Protein AF-A0A7S2XQQ9-F1 (afdb_monomer)

pLDDT: mean 75.71, std 20.49, range [32.59, 98.38]

Nearest PDB structures (foldseek):
  3pov-assembly1_A  TM=4.648E-01  e=3.417E-01  Human herpesvirus 8 type M
  4jj9-assembly1_B  TM=3.397E-01  e=2.825E-01  Bordetella bronchiseptica RB50
  1eon-assembly1_A  TM=4.240E-01  e=3.148E+00  Escherichia coli
  2dr3-assembly1_B  TM=3.042E-01  e=8.687E+00  Pyrococcus horikoshii OT3

Structure (mmCIF, N/CA/C/O backbone):
data_AF-A0A7S2XQQ9-F1
#
_entry.id   AF-A0A7S2XQQ9-F1
#
loop_
_atom_site.group_PDB
_atom_site.id
_atom_site.type_symbol
_atom_site.label_atom_id
_atom_site.label_alt_id
_atom_site.label_comp_id
_atom_site.label_asym_id
_atom_site.label_entity_id
_atom_site.label_seq_id
_atom_site.pdbx_PDB_ins_code
_atom_site.Cartn_x
_atom_site.Cartn_y
_atom_site.Cartn_z
_atom_site.occupancy
_atom_site.B_iso_or_equiv
_atom_site.auth_seq_id
_atom_site.auth_comp_id
_atom_site.auth_asym_id
_atom_site.auth_atom_id
_atom_site.pdbx_PDB_model_num
ATOM 1 N N . VAL A 1 1 ? -18.347 36.518 -36.505 1.00 38.25 1 VAL A N 1
ATOM 2 C CA . VAL A 1 1 ? -18.751 35.093 -36.430 1.00 38.25 1 VAL A CA 1
ATOM 3 C C . VAL A 1 1 ? -18.552 34.618 -34.999 1.00 38.25 1 VAL A C 1
ATOM 5 O O . VAL A 1 1 ? -17.420 34.571 -34.538 1.00 38.25 1 VAL A O 1
ATOM 8 N N . ARG A 1 2 ? -19.644 34.379 -34.258 1.00 35.53 2 ARG A N 1
ATOM 9 C CA . ARG A 1 2 ? -19.600 33.766 -32.922 1.00 35.53 2 ARG A CA 1
ATOM 10 C C . ARG A 1 2 ? -19.141 32.318 -33.088 1.00 35.53 2 ARG A C 1
ATOM 12 O O . ARG A 1 2 ? -19.851 31.545 -33.719 1.00 35.53 2 ARG A O 1
ATOM 19 N N . MET A 1 3 ? -18.001 31.951 -32.514 1.00 34.12 3 MET A N 1
ATOM 20 C CA . MET A 1 3 ? -17.687 30.548 -32.257 1.00 34.12 3 MET A CA 1
ATOM 21 C C . MET A 1 3 ? -17.974 30.255 -30.791 1.00 34.12 3 MET A C 1
ATOM 23 O O . MET A 1 3 ? -17.151 30.460 -29.905 1.00 34.12 3 MET A O 1
ATOM 27 N N . THR A 1 4 ? -19.202 29.808 -30.547 1.00 47.88 4 THR A N 1
ATOM 28 C CA . THR A 1 4 ? -19.589 29.103 -29.330 1.00 47.88 4 THR A CA 1
ATOM 29 C C . THR A 1 4 ? -18.905 27.736 -29.343 1.00 47.88 4 THR A C 1
ATOM 31 O O . THR A 1 4 ? -19.425 26.774 -29.904 1.00 47.88 4 THR A O 1
ATOM 34 N N . GLY A 1 5 ? -17.709 27.661 -28.760 1.00 38.66 5 GLY A N 1
ATOM 35 C CA . GLY A 1 5 ? -17.055 26.396 -28.441 1.00 38.66 5 GLY A CA 1
ATOM 36 C C . GLY A 1 5 ? -17.780 25.732 -27.279 1.00 38.66 5 GLY A C 1
ATOM 37 O O . GLY A 1 5 ? -17.597 26.111 -26.125 1.00 38.66 5 GLY A O 1
ATOM 38 N N . SER A 1 6 ? -18.653 24.789 -27.620 1.00 37.41 6 SER A N 1
ATOM 39 C CA . SER A 1 6 ? -19.427 23.971 -26.694 1.00 37.41 6 SER A CA 1
ATOM 40 C C . SER A 1 6 ? -18.539 23.253 -25.673 1.00 37.41 6 SER A C 1
ATOM 42 O O . SER A 1 6 ? -17.476 22.715 -25.979 1.00 37.41 6 SER A O 1
ATOM 44 N N . CYS A 1 7 ? -19.024 23.261 -24.440 1.00 44.09 7 CYS A N 1
ATOM 45 C CA . CYS A 1 7 ? -18.451 22.670 -23.249 1.00 44.09 7 CYS A CA 1
ATOM 46 C C . CYS A 1 7 ? -18.464 21.134 -23.327 1.00 44.09 7 CYS A C 1
ATOM 48 O O . CYS A 1 7 ? -19.534 20.533 -23.293 1.00 44.09 7 CYS A O 1
ATOM 50 N N . VAL A 1 8 ? -17.297 20.479 -23.324 1.00 41.19 8 VAL A N 1
ATOM 51 C CA . VAL A 1 8 ? -17.214 19.048 -22.982 1.00 41.19 8 VAL A CA 1
ATOM 52 C C . VAL A 1 8 ? -16.893 18.936 -21.492 1.00 41.19 8 VAL A C 1
ATOM 54 O O . VAL A 1 8 ? -15.753 18.731 -21.078 1.00 41.19 8 VAL A O 1
ATOM 57 N N . LYS A 1 9 ? -17.916 19.117 -20.651 1.00 39.59 9 LYS A N 1
ATOM 58 C CA . LYS A 1 9 ? -17.864 18.702 -19.243 1.00 39.59 9 LYS A CA 1
ATOM 59 C C . LYS A 1 9 ? -17.798 17.176 -19.223 1.00 39.59 9 LYS A C 1
ATOM 61 O O . LYS A 1 9 ? -18.827 16.520 -19.343 1.00 39.59 9 LYS A O 1
ATOM 66 N N . SER A 1 10 ? -16.610 16.593 -19.049 1.00 42.59 10 SER A N 1
ATOM 67 C CA . SER A 1 10 ? -16.554 15.194 -18.617 1.00 42.59 10 SER A CA 1
ATOM 68 C C . SER A 1 10 ? -16.996 15.158 -17.153 1.00 42.59 10 SER A C 1
ATOM 70 O O . SER A 1 10 ? -16.252 15.572 -16.266 1.00 42.59 10 SER A O 1
ATOM 72 N N . THR A 1 11 ? -18.217 14.706 -16.909 1.00 46.69 11 THR A N 1
ATOM 73 C CA . THR A 1 11 ? -18.846 14.586 -15.585 1.00 46.69 11 THR A CA 1
ATOM 74 C C . THR A 1 11 ? -18.394 13.347 -14.805 1.00 46.69 11 THR A C 1
ATOM 76 O O . THR A 1 11 ? -18.799 13.164 -13.660 1.00 46.69 11 THR A O 1
ATOM 79 N N . ALA A 1 12 ? -17.527 12.503 -15.374 1.00 57.38 12 ALA A N 1
ATOM 80 C CA . ALA A 1 12 ? -16.922 11.393 -14.649 1.00 57.38 12 ALA A CA 1
ATOM 81 C C . ALA A 1 12 ? -15.893 11.931 -13.642 1.00 57.38 12 ALA A C 1
ATOM 83 O O . ALA A 1 12 ? -14.921 12.581 -14.039 1.00 57.38 12 ALA A O 1
ATOM 84 N N . ARG A 1 13 ? -16.090 11.657 -12.343 1.00 62.50 13 ARG A N 1
ATOM 85 C CA . ARG A 1 13 ? -15.078 11.933 -11.311 1.00 62.50 13 ARG A CA 1
ATOM 86 C C . ARG A 1 13 ? -13.772 11.255 -11.721 1.00 62.50 13 ARG A C 1
ATOM 88 O O . ARG A 1 13 ? -13.700 10.030 -11.798 1.00 62.50 13 ARG A O 1
ATOM 95 N N . ARG A 1 14 ? -12.745 12.054 -12.009 1.00 81.38 14 ARG A N 1
ATOM 96 C CA . ARG A 1 14 ? -11.411 11.547 -12.337 1.00 81.38 14 ARG A CA 1
ATOM 97 C C . ARG A 1 14 ? -10.561 11.550 -11.083 1.00 81.38 14 ARG A C 1
ATOM 99 O O . ARG A 1 14 ? -10.425 12.582 -10.433 1.00 81.38 14 ARG A O 1
ATOM 106 N N . TYR A 1 15 ? -9.973 10.402 -10.793 1.00 89.75 15 TYR A N 1
ATOM 107 C CA . TYR A 1 15 ? -9.051 10.237 -9.683 1.00 89.75 15 TYR A CA 1
ATOM 108 C C . TYR A 1 15 ? -7.615 10.190 -10.185 1.00 89.75 15 TYR A C 1
ATOM 110 O O . TYR A 1 15 ? -7.338 9.591 -11.227 1.00 89.75 15 TYR A O 1
ATOM 118 N N . LEU A 1 16 ? -6.688 10.758 -9.419 1.00 92.19 16 LEU A N 1
ATOM 119 C CA . LEU A 1 16 ? -5.276 10.444 -9.551 1.00 92.19 16 LEU A CA 1
ATOM 120 C C . LEU A 1 16 ? -5.055 9.040 -8.980 1.00 92.19 16 LEU A C 1
ATOM 122 O O . LEU A 1 16 ? -4.965 8.850 -7.769 1.00 92.19 16 LEU A O 1
ATOM 126 N N . THR A 1 17 ? -5.020 8.051 -9.872 1.00 92.19 17 THR A N 1
ATOM 127 C CA . THR A 1 17 ? -4.765 6.653 -9.509 1.00 92.19 17 THR A CA 1
ATOM 128 C C . THR A 1 17 ? -3.275 6.348 -9.441 1.00 92.19 17 THR A C 1
ATOM 130 O O . THR A 1 17 ? -2.461 7.059 -10.031 1.00 92.19 17 THR A O 1
ATOM 133 N N . LYS A 1 18 ? -2.915 5.226 -8.808 1.00 89.75 18 LYS A N 1
ATOM 134 C CA . LYS A 1 18 ? -1.552 4.658 -8.801 1.00 89.75 18 LYS A CA 1
ATOM 135 C C . LYS A 1 18 ? -0.889 4.685 -10.187 1.00 89.75 18 LYS A C 1
ATOM 137 O O . LYS A 1 18 ? 0.237 5.151 -10.344 1.00 89.75 18 LYS A O 1
ATOM 142 N N . SER A 1 19 ? -1.610 4.250 -11.224 1.00 87.94 19 SER A N 1
ATOM 143 C CA . SER A 1 19 ? -1.100 4.240 -12.603 1.00 87.94 19 SER A CA 1
ATOM 144 C C . SER A 1 19 ? -0.807 5.646 -13.153 1.00 87.94 19 SER A C 1
ATOM 146 O O . SER A 1 19 ? 0.212 5.855 -13.813 1.00 87.94 19 SER A O 1
ATOM 148 N N . LEU A 1 20 ? -1.668 6.623 -12.853 1.00 90.62 20 LEU A N 1
ATOM 149 C CA . LEU A 1 20 ? -1.527 8.013 -13.288 1.00 90.62 20 LEU A CA 1
ATOM 150 C C . LEU A 1 20 ? -0.416 8.736 -12.523 1.00 90.62 20 LEU A C 1
ATOM 152 O O . LEU A 1 20 ? 0.377 9.449 -13.138 1.00 90.62 20 LEU A O 1
ATOM 156 N N . PHE A 1 21 ? -0.301 8.490 -11.217 1.00 93.19 21 PHE A N 1
ATOM 157 C CA . PHE A 1 21 ? 0.786 9.001 -10.388 1.00 93.19 21 PHE A CA 1
ATOM 158 C C . PHE A 1 21 ? 2.150 8.543 -10.919 1.00 93.19 21 PHE A C 1
ATOM 160 O O . PHE A 1 21 ? 3.025 9.366 -11.178 1.00 93.19 21 PHE A O 1
ATOM 167 N N . LYS A 1 22 ? 2.311 7.246 -11.215 1.00 91.00 22 LYS A N 1
ATOM 168 C CA . LYS A 1 22 ? 3.562 6.709 -11.782 1.00 91.00 22 LYS A CA 1
ATOM 169 C C . LYS A 1 22 ? 3.923 7.344 -13.126 1.00 91.00 22 LYS A C 1
ATOM 171 O O . LYS A 1 22 ? 5.092 7.645 -13.370 1.00 91.00 22 LYS A O 1
ATOM 176 N N . LYS A 1 23 ? 2.933 7.592 -13.992 1.00 89.62 23 LYS A N 1
ATOM 177 C CA . LYS A 1 23 ? 3.152 8.332 -15.246 1.00 89.62 23 LYS A CA 1
ATOM 178 C C . LYS A 1 23 ? 3.643 9.753 -14.968 1.00 89.62 23 LYS A C 1
ATOM 180 O O . LYS A 1 23 ? 4.641 10.153 -15.567 1.00 89.62 23 LYS A O 1
ATOM 185 N N . ALA A 1 24 ? 3.002 10.467 -14.041 1.00 91.19 24 ALA A N 1
ATOM 186 C CA . ALA A 1 24 ? 3.378 11.826 -13.657 1.00 91.19 24 ALA A CA 1
ATOM 187 C C . ALA A 1 24 ? 4.799 11.898 -13.070 1.00 91.19 24 ALA A C 1
ATOM 189 O O . ALA A 1 24 ? 5.565 12.776 -13.458 1.00 91.19 24 ALA A O 1
ATOM 190 N N . CYS A 1 25 ? 5.197 10.937 -12.227 1.00 90.56 25 CYS A N 1
ATOM 191 C CA . CYS A 1 25 ? 6.564 10.853 -11.700 1.00 90.56 25 CYS A CA 1
ATOM 192 C C . CYS A 1 25 ? 7.618 10.629 -12.791 1.00 90.56 25 CYS A C 1
ATOM 194 O O . CYS A 1 25 ? 8.754 11.066 -12.630 1.00 90.56 25 CYS A O 1
ATOM 196 N N . SER A 1 26 ? 7.263 9.957 -13.894 1.00 89.12 26 SER A N 1
ATOM 197 C CA . SER A 1 26 ? 8.174 9.793 -15.035 1.00 89.12 26 SER A CA 1
ATOM 198 C C . SER A 1 26 ? 8.292 11.066 -15.881 1.00 89.12 26 SER A C 1
ATOM 200 O O . SER A 1 26 ? 9.364 11.377 -16.386 1.00 89.12 26 SER A O 1
ATOM 202 N N . CYS A 1 27 ? 7.182 11.781 -16.068 1.00 90.75 27 CYS A N 1
ATOM 203 C CA . CYS A 1 27 ? 7.101 13.061 -16.761 1.00 90.75 27 CYS A CA 1
ATOM 204 C C . CYS A 1 27 ? 5.726 13.679 -16.455 1.00 90.75 27 CYS A C 1
ATOM 206 O O . CYS A 1 27 ? 4.713 13.107 -16.877 1.00 90.75 27 CYS A O 1
ATOM 208 N N . PRO A 1 28 ? 5.652 14.845 -15.787 1.00 89.88 28 PRO A N 1
ATOM 209 C CA . PRO A 1 28 ? 4.376 15.456 -15.412 1.00 89.88 28 PRO A CA 1
ATOM 210 C C . PRO A 1 28 ? 3.440 15.688 -16.603 1.00 89.88 28 PRO A C 1
ATOM 212 O O . PRO A 1 28 ? 2.231 15.505 -16.499 1.00 89.88 28 PRO A O 1
ATOM 215 N N . HIS A 1 29 ? 3.994 15.998 -17.776 1.00 88.81 29 HIS A N 1
ATOM 216 C CA . HIS A 1 29 ? 3.209 16.259 -18.979 1.00 88.81 29 HIS A CA 1
ATOM 217 C C . HIS A 1 29 ? 2.500 15.004 -19.534 1.00 88.81 29 HIS A C 1
ATOM 219 O O . HIS A 1 29 ? 1.429 15.112 -20.128 1.00 88.81 29 HIS A O 1
ATOM 225 N N . LYS A 1 30 ? 3.000 13.788 -19.247 1.00 87.81 30 LYS A N 1
ATOM 226 C CA . LYS A 1 30 ? 2.299 12.531 -19.593 1.00 87.81 30 LYS A CA 1
ATOM 227 C C . LYS A 1 30 ? 0.966 12.370 -18.860 1.00 87.81 30 LYS A C 1
ATOM 229 O O . LYS A 1 30 ? 0.110 11.605 -19.317 1.00 87.81 30 LYS A O 1
ATOM 234 N N . LEU A 1 31 ? 0.781 13.069 -17.737 1.00 87.06 31 LEU A N 1
ATOM 235 C CA . LEU A 1 31 ? -0.503 13.120 -17.050 1.00 87.06 31 LEU A CA 1
ATOM 236 C C . LEU A 1 31 ? -1.544 13.834 -17.920 1.00 87.06 31 LEU A C 1
ATOM 238 O O . LEU A 1 31 ? -2.632 13.301 -18.094 1.00 87.06 31 LEU A O 1
ATOM 242 N N . VAL A 1 32 ? -1.183 14.960 -18.548 1.00 85.50 32 VAL A N 1
ATOM 243 C CA . VAL A 1 32 ? -2.067 15.719 -19.454 1.00 85.50 32 VAL A CA 1
ATOM 244 C C . VAL A 1 32 ? -2.542 14.840 -20.608 1.00 85.50 32 VAL A C 1
ATOM 246 O O . VAL A 1 32 ? -3.739 14.762 -20.865 1.00 85.50 32 VAL A O 1
ATOM 249 N N . TYR A 1 33 ? -1.627 14.103 -21.243 1.00 85.88 33 TYR A N 1
ATOM 250 C CA . TYR A 1 33 ? -1.979 13.182 -22.328 1.00 85.88 33 TYR A CA 1
ATOM 251 C C . TYR A 1 33 ? -2.893 12.047 -21.862 1.00 85.88 33 TYR A C 1
ATOM 253 O O . TYR A 1 33 ? -3.840 11.685 -22.548 1.00 85.88 33 TYR A O 1
ATOM 261 N N . SER A 1 34 ? -2.653 11.515 -20.661 1.00 83.62 34 SER A N 1
ATOM 262 C CA . SER A 1 34 ? -3.483 10.440 -20.102 1.00 83.62 34 SER A CA 1
ATOM 263 C C . SER A 1 34 ? -4.885 10.907 -19.691 1.00 83.62 34 SER A C 1
ATOM 265 O O . SER A 1 34 ? -5.772 10.073 -19.529 1.00 83.62 34 SER A O 1
ATOM 267 N N . LEU A 1 35 ? -5.083 12.214 -19.497 1.00 82.88 35 LEU A N 1
ATOM 268 C CA . LEU A 1 35 ? -6.356 12.812 -19.097 1.00 82.88 35 LEU A CA 1
ATOM 269 C C . LEU A 1 35 ? -7.249 13.193 -20.286 1.00 82.88 35 LEU A C 1
ATOM 271 O O . LEU A 1 35 ? -8.424 13.489 -20.071 1.00 82.88 35 LEU A O 1
ATOM 275 N N . ASP A 1 36 ? -6.733 13.175 -21.514 1.00 83.25 36 ASP A N 1
ATOM 276 C CA . ASP A 1 36 ? -7.515 13.432 -22.725 1.00 83.25 36 ASP A CA 1
ATOM 277 C C . ASP A 1 36 ? -7.205 12.383 -23.809 1.00 83.25 36 ASP A C 1
ATOM 279 O O . ASP A 1 36 ? -6.509 12.673 -24.785 1.00 83.25 36 ASP A O 1
ATOM 283 N N . PRO A 1 37 ? -7.697 11.136 -23.646 1.00 79.69 37 PRO A N 1
ATOM 284 C CA . PRO A 1 37 ? -7.424 10.054 -24.592 1.00 79.69 37 PRO A CA 1
ATOM 285 C C . PRO A 1 37 ? -8.045 10.281 -25.974 1.00 79.69 37 PRO A C 1
ATOM 287 O O . PRO A 1 37 ? -7.592 9.682 -26.944 1.00 79.69 37 PRO A O 1
ATOM 290 N N . GLN A 1 38 ? -9.083 11.125 -26.071 1.00 83.00 38 GLN A N 1
ATOM 291 C CA . GLN A 1 38 ? -9.699 11.489 -27.349 1.00 83.00 38 GLN A CA 1
ATOM 292 C C . GLN A 1 38 ? -8.748 12.353 -28.180 1.00 83.00 38 GLN A C 1
ATOM 294 O O . GLN A 1 38 ? -8.608 12.134 -29.381 1.00 83.00 38 GLN A O 1
ATOM 299 N N . LYS A 1 39 ? -8.065 13.308 -27.538 1.00 84.94 39 LYS A N 1
ATOM 300 C CA . LYS A 1 39 ? -7.074 14.172 -28.187 1.00 84.94 39 LYS A CA 1
ATOM 301 C C . LYS A 1 39 ? -5.702 13.516 -28.333 1.00 84.94 39 LYS A C 1
ATOM 303 O O . LYS A 1 39 ? -5.001 13.779 -29.307 1.00 84.94 39 LYS A O 1
ATOM 308 N N . TYR A 1 40 ? -5.316 12.674 -27.377 1.00 82.44 40 TYR A N 1
ATOM 309 C CA . TYR A 1 40 ? -4.018 12.000 -27.336 1.00 82.44 40 TYR A CA 1
ATOM 310 C C . TYR A 1 40 ? -4.200 10.478 -27.240 1.00 82.44 40 TYR A C 1
ATOM 312 O O . TYR A 1 40 ? -3.960 9.888 -26.181 1.00 82.44 40 TYR A O 1
ATOM 320 N N . PRO A 1 41 ? -4.628 9.815 -28.330 1.00 77.12 41 PRO A N 1
ATOM 321 C CA . PRO A 1 41 ? -4.780 8.370 -28.339 1.00 77.12 41 PRO A CA 1
ATOM 322 C C . PRO A 1 41 ? -3.424 7.704 -28.093 1.00 77.12 41 PRO A C 1
ATOM 324 O O . PRO A 1 41 ? -2.442 7.939 -28.798 1.00 77.12 41 PRO A O 1
ATOM 327 N N . VAL A 1 42 ? -3.367 6.858 -27.069 1.00 68.56 42 VAL A N 1
ATOM 328 C CA . VAL A 1 42 ? -2.169 6.083 -26.746 1.00 68.56 42 VAL A CA 1
ATOM 329 C C . VAL A 1 42 ? -2.186 4.815 -27.595 1.00 68.56 42 VAL A C 1
ATOM 331 O O . VAL A 1 42 ? -3.127 4.029 -27.507 1.00 68.56 42 VAL A O 1
ATOM 334 N N . LYS A 1 43 ? -1.141 4.581 -28.397 1.00 65.50 43 LYS A N 1
ATOM 335 C CA . LYS A 1 43 ? -0.916 3.255 -28.988 1.00 65.50 43 LYS A CA 1
ATOM 336 C C . LYS A 1 43 ? -0.588 2.284 -27.857 1.00 65.50 43 LYS A C 1
ATOM 338 O O . LYS A 1 43 ? 0.451 2.409 -27.214 1.00 65.50 43 LYS A O 1
ATOM 343 N N . GLU A 1 44 ? -1.476 1.331 -27.597 1.00 59.25 44 GLU A N 1
ATOM 344 C CA . GLU A 1 44 ? -1.162 0.224 -26.700 1.00 59.25 44 GLU A CA 1
ATOM 345 C C . GLU A 1 44 ? -0.128 -0.690 -27.369 1.00 59.25 44 GLU A C 1
ATOM 347 O O . GLU A 1 44 ? -0.470 -1.600 -28.124 1.00 59.25 44 GLU A O 1
ATOM 352 N N . GLU A 1 45 ? 1.155 -0.480 -27.084 1.00 55.75 45 GLU A N 1
ATOM 353 C CA . GLU A 1 45 ? 2.184 -1.469 -27.402 1.00 55.75 45 GLU A CA 1
ATOM 354 C C . GLU A 1 45 ? 2.062 -2.656 -26.437 1.00 55.75 45 GLU A C 1
ATOM 356 O O . GLU A 1 45 ? 2.754 -2.762 -25.424 1.00 55.75 45 GLU A O 1
ATOM 361 N N . ARG A 1 46 ? 1.152 -3.586 -26.745 1.00 52.88 46 ARG A N 1
ATOM 362 C CA . ARG A 1 46 ? 1.059 -4.884 -26.060 1.00 52.88 46 ARG A CA 1
ATOM 363 C C . ARG A 1 46 ? 2.127 -5.845 -26.590 1.00 52.88 46 ARG A C 1
ATOM 365 O O . ARG A 1 46 ? 1.808 -6.887 -27.161 1.00 52.88 46 ARG A O 1
ATOM 372 N N . GLY A 1 47 ? 3.396 -5.487 -26.409 1.00 64.44 47 GLY A N 1
ATOM 373 C CA . GLY A 1 47 ? 4.522 -6.375 -26.697 1.00 64.44 47 GLY A CA 1
ATOM 374 C C . GLY A 1 47 ? 4.522 -7.615 -25.794 1.00 64.44 47 GLY A C 1
ATOM 375 O O . GLY A 1 47 ? 3.944 -7.611 -24.703 1.00 64.44 47 GLY A O 1
ATOM 376 N N . THR A 1 48 ? 5.197 -8.680 -26.228 1.00 70.06 48 THR A N 1
ATOM 377 C CA . THR A 1 48 ? 5.364 -9.937 -25.468 1.00 70.06 48 THR A CA 1
ATOM 378 C C . THR A 1 48 ? 5.950 -9.705 -24.072 1.00 70.06 48 THR A C 1
ATOM 380 O O . THR A 1 48 ? 5.470 -10.288 -23.102 1.00 70.06 48 THR A O 1
ATOM 383 N N . LEU A 1 49 ? 6.903 -8.776 -23.944 1.00 68.00 49 LEU A N 1
ATOM 384 C CA . LEU A 1 49 ? 7.494 -8.374 -22.665 1.00 68.00 49 LEU A CA 1
ATOM 385 C C . LEU A 1 49 ? 6.462 -7.771 -21.696 1.00 68.00 49 LEU A C 1
ATOM 387 O O . LEU A 1 49 ? 6.444 -8.126 -20.522 1.00 68.00 49 LEU A O 1
ATOM 391 N N . MET A 1 50 ? 5.573 -6.893 -22.175 1.00 66.81 50 MET A N 1
ATOM 392 C CA . MET A 1 50 ? 4.559 -6.251 -21.326 1.00 66.81 50 MET A CA 1
ATOM 393 C C . MET A 1 50 ? 3.537 -7.269 -20.805 1.00 66.81 50 MET A C 1
ATOM 395 O O . MET A 1 50 ? 3.127 -7.196 -19.649 1.00 66.81 50 MET A O 1
ATOM 399 N N . LYS A 1 51 ? 3.167 -8.252 -21.640 1.00 71.94 51 LYS A N 1
ATOM 400 C CA . LYS A 1 51 ? 2.320 -9.378 -21.219 1.00 71.94 51 LYS A CA 1
ATOM 401 C C . LYS A 1 51 ? 3.010 -10.218 -20.144 1.00 71.94 51 LYS A C 1
ATOM 403 O O . LYS A 1 51 ? 2.411 -10.441 -19.100 1.00 71.94 51 LYS A O 1
ATOM 408 N N . SER A 1 52 ? 4.279 -10.580 -20.353 1.00 71.50 52 SER A N 1
ATOM 409 C CA . SER A 1 52 ? 5.065 -11.332 -19.363 1.00 71.50 52 SER A CA 1
ATOM 410 C C . SER A 1 52 ? 5.145 -10.603 -18.021 1.00 71.50 52 SER A C 1
ATOM 412 O O . SER A 1 52 ? 4.897 -11.204 -16.982 1.00 71.50 52 SER A O 1
ATOM 414 N N . LEU A 1 53 ? 5.420 -9.294 -18.030 1.00 69.81 53 LEU A N 1
ATOM 415 C CA . LEU A 1 53 ? 5.490 -8.489 -16.806 1.00 69.81 53 LEU A CA 1
ATOM 416 C C . LEU A 1 53 ? 4.139 -8.418 -16.078 1.00 69.81 53 LEU A C 1
ATOM 418 O O . LEU A 1 53 ? 4.096 -8.465 -14.849 1.00 69.81 53 LEU A O 1
ATOM 422 N N . ALA A 1 54 ? 3.036 -8.315 -16.824 1.00 71.19 54 ALA A N 1
ATOM 423 C CA . ALA A 1 54 ? 1.693 -8.341 -16.252 1.00 71.19 54 ALA A CA 1
ATOM 424 C C . ALA A 1 54 ? 1.346 -9.717 -15.660 1.00 71.19 54 ALA A C 1
ATOM 426 O O . ALA A 1 54 ? 0.726 -9.791 -14.599 1.00 71.19 54 ALA A O 1
ATOM 427 N N . ASP A 1 55 ? 1.758 -10.800 -16.318 1.00 72.94 55 ASP A N 1
ATOM 428 C CA . ASP A 1 55 ? 1.546 -12.162 -15.834 1.00 72.94 55 ASP A CA 1
ATOM 429 C C . ASP A 1 55 ? 2.368 -12.450 -14.575 1.00 72.94 55 ASP A C 1
ATOM 431 O O . ASP A 1 55 ? 1.843 -13.035 -13.629 1.00 72.94 55 ASP A O 1
ATOM 435 N N . ASP A 1 56 ? 3.616 -11.990 -14.505 1.00 72.19 56 ASP A N 1
ATOM 436 C CA . ASP A 1 56 ? 4.448 -12.146 -13.308 1.00 72.19 56 ASP A CA 1
ATOM 437 C C . ASP A 1 56 ? 3.907 -11.331 -12.129 1.00 72.19 56 ASP A C 1
ATOM 439 O O . ASP A 1 56 ? 3.863 -11.832 -11.004 1.00 72.19 56 ASP A O 1
ATOM 443 N N . GLY A 1 57 ? 3.395 -10.123 -12.391 1.00 74.75 57 GLY A N 1
ATOM 444 C CA . GLY A 1 57 ? 2.643 -9.335 -11.411 1.00 74.75 57 GLY A CA 1
ATOM 445 C C . GLY A 1 57 ? 1.405 -10.071 -10.884 1.00 74.75 57 GLY A C 1
ATOM 446 O O . GLY A 1 57 ? 1.176 -10.123 -9.677 1.00 74.75 57 GLY A O 1
ATOM 447 N N . ARG A 1 58 ? 0.635 -10.712 -11.773 1.00 75.94 58 ARG A N 1
ATOM 448 C CA . ARG A 1 58 ? -0.547 -11.499 -11.387 1.00 75.94 58 ARG A CA 1
ATOM 449 C C . ARG A 1 58 ? -0.172 -12.708 -10.529 1.00 75.94 58 ARG A C 1
ATOM 451 O O . ARG A 1 58 ? -0.833 -12.964 -9.526 1.00 75.94 58 ARG A O 1
ATOM 458 N N . LYS A 1 59 ? 0.886 -13.437 -10.902 1.00 78.44 59 LYS A N 1
ATOM 459 C CA . LYS A 1 59 ? 1.373 -14.610 -10.157 1.00 78.44 59 LYS A CA 1
ATOM 460 C C . LYS A 1 59 ? 1.826 -14.230 -8.754 1.00 78.44 59 LYS A C 1
ATOM 462 O O . LYS A 1 59 ? 1.419 -14.889 -7.803 1.00 78.44 59 LYS A O 1
ATOM 467 N N . ILE A 1 60 ? 2.638 -13.177 -8.614 1.00 78.12 60 ILE A N 1
ATOM 468 C CA . ILE A 1 60 ? 3.130 -12.773 -7.292 1.00 78.12 60 ILE A CA 1
ATOM 469 C C . ILE A 1 60 ? 1.995 -12.239 -6.409 1.00 78.12 60 ILE A C 1
ATOM 471 O O . ILE A 1 60 ? 1.962 -12.545 -5.221 1.00 78.12 60 ILE A O 1
ATOM 475 N N . GLY A 1 61 ? 1.020 -11.532 -6.993 1.00 81.38 61 GLY A N 1
ATOM 476 C CA . GLY A 1 61 ? -0.191 -11.111 -6.290 1.00 81.38 61 GLY A CA 1
ATOM 477 C C . GLY A 1 61 ? -1.000 -12.306 -5.782 1.00 81.38 61 GLY A C 1
ATOM 478 O O . GLY A 1 61 ? -1.281 -12.394 -4.590 1.00 81.38 61 GLY A O 1
ATOM 479 N N . ALA A 1 62 ? -1.293 -13.282 -6.646 1.00 81.62 62 ALA A N 1
ATOM 480 C CA . ALA A 1 62 ? -1.988 -14.509 -6.250 1.00 81.62 62 ALA A CA 1
ATOM 481 C C . ALA A 1 62 ? -1.220 -15.293 -5.172 1.00 81.62 62 ALA A C 1
ATOM 483 O O . ALA A 1 62 ? -1.816 -15.752 -4.202 1.00 81.62 62 ALA A O 1
ATOM 484 N N . TYR A 1 63 ? 0.106 -15.387 -5.302 1.00 80.88 63 TYR A N 1
ATOM 485 C CA . TYR A 1 63 ? 0.967 -16.035 -4.315 1.00 80.88 63 TYR A CA 1
ATOM 486 C C . TYR A 1 63 ? 0.921 -15.332 -2.954 1.00 80.88 63 TYR A C 1
ATOM 488 O O . TYR A 1 63 ? 0.826 -15.992 -1.925 1.00 80.88 63 TYR A O 1
ATOM 496 N N . SER A 1 64 ? 0.924 -13.996 -2.934 1.00 82.00 64 SER A N 1
ATOM 497 C CA . SER A 1 64 ? 0.865 -13.226 -1.687 1.00 82.00 64 SER A CA 1
ATOM 498 C C . SER A 1 64 ? -0.426 -13.457 -0.896 1.00 82.00 64 SER A C 1
ATOM 500 O O . SER A 1 64 ? -0.404 -13.426 0.330 1.00 82.00 64 SER A O 1
ATOM 502 N N . ARG A 1 65 ? -1.540 -13.784 -1.568 1.00 85.44 65 ARG A N 1
ATOM 503 C CA . ARG A 1 65 ? -2.798 -14.123 -0.886 1.00 85.44 65 ARG A CA 1
ATOM 504 C C . ARG A 1 65 ? -2.694 -15.402 -0.061 1.00 85.44 65 ARG A C 1
ATOM 506 O O . ARG A 1 65 ? -3.345 -15.508 0.970 1.00 85.44 65 ARG A O 1
ATOM 513 N N . LEU A 1 66 ? -1.834 -16.342 -0.462 1.00 83.75 66 LEU A N 1
ATOM 514 C CA . LEU A 1 66 ? -1.614 -17.589 0.278 1.00 83.75 66 LEU A CA 1
ATOM 515 C C . LEU A 1 66 ? -1.015 -17.350 1.673 1.00 83.75 66 LEU A C 1
ATOM 517 O O . LEU A 1 66 ? -1.119 -18.215 2.536 1.00 83.75 66 LEU A O 1
ATOM 521 N N . LEU A 1 67 ? -0.397 -16.186 1.900 1.00 80.75 67 LEU A N 1
ATOM 522 C CA . LEU A 1 67 ? 0.160 -15.785 3.198 1.00 80.75 67 LEU A CA 1
ATOM 523 C C . LEU A 1 67 ? -0.913 -15.356 4.195 1.00 80.75 67 LEU A C 1
ATOM 525 O O . LEU A 1 67 ? -0.658 -15.321 5.393 1.00 80.75 67 LEU A O 1
ATOM 529 N N . TYR A 1 68 ? -2.097 -15.008 3.695 1.00 85.75 68 TYR A N 1
ATOM 530 C CA . TYR A 1 68 ? -3.207 -14.500 4.485 1.00 85.75 68 TYR A CA 1
ATOM 531 C C . TYR A 1 68 ? -4.450 -15.331 4.147 1.00 85.75 68 TYR A C 1
ATOM 533 O O . TYR A 1 68 ? -5.332 -14.857 3.432 1.00 85.75 68 TYR A O 1
ATOM 541 N N . PRO A 1 69 ? -4.532 -16.588 4.626 1.00 83.50 69 PRO A N 1
ATOM 542 C CA . PRO A 1 69 ? -5.590 -17.523 4.236 1.00 83.50 69 PRO A CA 1
ATOM 543 C C . PRO A 1 69 ? -7.001 -17.037 4.599 1.00 83.50 69 PRO A C 1
ATOM 545 O O . PRO A 1 69 ? -7.959 -17.392 3.922 1.00 83.50 69 PRO A O 1
ATOM 548 N N . ASN A 1 70 ? -7.118 -16.185 5.621 1.00 87.44 70 ASN A N 1
ATOM 549 C CA . ASN A 1 70 ? -8.378 -15.568 6.049 1.00 87.44 70 ASN A CA 1
ATOM 550 C C . ASN A 1 70 ? -8.627 -14.197 5.391 1.00 87.44 70 ASN A C 1
ATOM 552 O O . ASN A 1 70 ? -9.532 -13.468 5.791 1.00 87.44 70 ASN A O 1
ATOM 556 N N . GLY A 1 71 ? -7.789 -13.807 4.429 1.00 90.06 71 GLY A N 1
ATOM 557 C CA . GLY A 1 71 ? -7.876 -12.523 3.755 1.00 90.06 71 GLY A CA 1
ATOM 558 C C . GLY A 1 71 ? -9.071 -12.434 2.811 1.00 90.06 71 GLY A C 1
ATOM 559 O O . GLY A 1 71 ? -9.525 -13.412 2.218 1.00 90.06 71 GLY A O 1
ATOM 560 N N . VAL A 1 72 ? -9.569 -11.217 2.656 1.00 91.44 72 VAL A N 1
ATOM 561 C CA . VAL A 1 72 ? -10.849 -10.924 2.028 1.00 91.44 72 VAL A CA 1
ATOM 562 C C . VAL A 1 72 ? -10.622 -10.040 0.804 1.00 91.44 72 VAL A C 1
ATOM 564 O O . VAL A 1 72 ? -10.140 -8.920 0.927 1.00 91.44 72 VAL A O 1
ATOM 567 N N . ALA A 1 73 ? -10.948 -10.521 -0.397 1.00 90.56 73 ALA A N 1
ATOM 568 C CA . ALA A 1 73 ? -10.721 -9.766 -1.632 1.00 90.56 73 ALA A CA 1
ATOM 569 C C . ALA A 1 73 ? -11.912 -8.876 -2.013 1.00 90.56 73 ALA A C 1
ATOM 571 O O . ALA A 1 73 ? -13.044 -9.355 -2.122 1.00 90.56 73 ALA A O 1
ATOM 572 N N . ILE A 1 74 ? -11.653 -7.588 -2.241 1.00 89.38 74 ILE A N 1
ATOM 573 C CA . ILE A 1 74 ? -12.658 -6.591 -2.640 1.00 89.38 74 ILE A CA 1
ATOM 574 C C . ILE A 1 74 ? -13.115 -6.810 -4.087 1.00 89.38 74 ILE A C 1
ATOM 576 O O . ILE A 1 74 ? -12.289 -6.948 -4.994 1.00 89.38 74 ILE A O 1
ATOM 580 N N . GLY A 1 75 ? -14.434 -6.797 -4.312 1.00 78.69 75 GLY A N 1
ATOM 581 C CA . GLY A 1 75 ? -15.044 -7.004 -5.634 1.00 78.69 75 GLY A CA 1
ATOM 582 C C . GLY A 1 75 ? -15.134 -8.464 -6.114 1.00 78.69 75 GLY A C 1
ATOM 583 O O . GLY A 1 75 ? -15.557 -8.697 -7.249 1.00 78.69 75 GLY A O 1
ATOM 584 N N . GLU A 1 76 ? -14.761 -9.442 -5.280 1.00 74.88 76 GLU A N 1
ATOM 585 C CA . GLU A 1 76 ? -14.918 -10.880 -5.558 1.00 74.88 76 GLU A CA 1
ATOM 586 C C . GLU A 1 76 ? -16.198 -11.448 -4.918 1.00 74.88 76 GLU A C 1
ATOM 588 O O . GLU A 1 76 ? -16.619 -11.019 -3.838 1.00 74.88 76 GLU A O 1
ATOM 593 N N . GLN A 1 77 ? -16.843 -12.414 -5.589 1.00 62.44 77 GLN A N 1
ATOM 594 C CA . GLN A 1 77 ? -18.075 -13.059 -5.112 1.00 62.44 77 GLN A CA 1
ATOM 595 C C . GLN A 1 77 ? -17.849 -13.849 -3.826 1.00 62.44 77 GLN A C 1
ATOM 597 O O . GLN A 1 77 ? -16.958 -14.691 -3.758 1.00 62.44 77 GLN A O 1
ATOM 602 N N . ARG A 1 78 ? -18.694 -13.599 -2.817 1.00 63.53 78 ARG A N 1
ATOM 603 C CA . ARG A 1 78 ? -18.677 -14.317 -1.536 1.00 63.53 78 ARG A CA 1
ATOM 604 C C . ARG A 1 78 ? -20.057 -14.894 -1.216 1.00 63.53 78 ARG A C 1
ATOM 606 O O . ARG A 1 78 ? -21.056 -14.190 -1.401 1.00 63.53 78 ARG A O 1
ATOM 613 N N . PRO A 1 79 ? -20.137 -16.131 -0.696 1.00 52.56 79 PRO A N 1
ATOM 614 C CA . PRO A 1 79 ? -21.383 -16.679 -0.171 1.00 52.56 79 PRO A CA 1
ATOM 615 C C . PRO A 1 79 ? -21.971 -15.755 0.907 1.00 52.56 79 PRO A C 1
ATOM 617 O O . PRO A 1 79 ? -21.259 -15.319 1.805 1.00 52.56 79 PRO A O 1
ATOM 620 N N . GLY A 1 80 ? -23.262 -15.427 0.803 1.00 55.78 80 GLY A N 1
ATOM 621 C CA . GLY A 1 80 ? -23.964 -14.557 1.762 1.00 55.78 80 GLY A CA 1
ATOM 622 C C . GLY A 1 80 ? -23.848 -13.045 1.511 1.00 55.78 80 GLY A C 1
ATOM 623 O O . GLY A 1 80 ? -24.585 -12.280 2.129 1.00 55.78 80 GLY A O 1
ATOM 624 N N . HIS A 1 81 ? -23.012 -12.593 0.569 1.00 51.72 81 HIS A N 1
ATOM 625 C CA . HIS A 1 81 ? -22.823 -11.168 0.272 1.00 51.72 81 HIS A CA 1
ATOM 626 C C . HIS A 1 81 ? -23.657 -10.746 -0.950 1.00 51.72 81 HIS A C 1
ATOM 628 O O . HIS A 1 81 ? -23.213 -10.836 -2.095 1.00 51.72 81 HIS A O 1
ATOM 634 N N . LYS A 1 82 ? -24.893 -10.282 -0.708 1.00 45.03 82 LYS A N 1
ATOM 635 C CA . LYS A 1 82 ? -25.908 -9.990 -1.749 1.00 45.03 82 LYS A CA 1
ATOM 636 C C . LYS A 1 82 ? -25.504 -8.920 -2.780 1.00 45.03 82 LYS A C 1
ATOM 638 O O . LYS A 1 82 ? -26.141 -8.830 -3.823 1.00 45.03 82 LYS A O 1
ATOM 643 N N . ASN A 1 83 ? -24.430 -8.167 -2.527 1.00 45.97 83 ASN A N 1
ATOM 644 C CA . ASN A 1 83 ? -23.963 -7.075 -3.387 1.00 45.97 83 ASN A CA 1
ATOM 645 C C . ASN A 1 83 ? -22.641 -7.363 -4.114 1.00 45.97 83 ASN A C 1
ATOM 647 O O . ASN A 1 83 ? -22.138 -6.482 -4.810 1.00 45.97 83 ASN A O 1
ATOM 651 N N . SER A 1 84 ? -22.073 -8.570 -3.996 1.00 46.78 84 SER A N 1
ATOM 652 C CA . SER A 1 84 ? -20.875 -8.911 -4.766 1.00 46.78 84 SER A CA 1
ATOM 653 C C . SER A 1 84 ? -21.253 -9.304 -6.198 1.00 46.78 84 SER A C 1
ATOM 655 O O . SER A 1 84 ? -21.332 -10.471 -6.579 1.00 46.78 84 SER A O 1
ATOM 657 N N . THR A 1 85 ? -21.558 -8.301 -7.017 1.00 45.25 85 THR A N 1
ATOM 658 C CA . THR A 1 85 ? -21.395 -8.467 -8.464 1.00 45.25 85 THR A CA 1
ATOM 659 C C . THR A 1 85 ? -19.900 -8.604 -8.706 1.00 45.25 85 THR A C 1
ATOM 661 O O . THR A 1 85 ? -19.133 -7.890 -8.072 1.00 45.25 85 THR A O 1
ATOM 664 N N . PHE A 1 86 ? -19.474 -9.514 -9.581 1.00 43.06 86 PHE A N 1
ATOM 665 C CA . PHE A 1 86 ? -18.076 -9.625 -9.993 1.00 43.06 86 PHE A CA 1
ATOM 666 C C . PHE A 1 86 ? -17.655 -8.270 -10.583 1.00 43.06 86 PHE A C 1
ATOM 668 O O . PHE A 1 86 ? -17.914 -7.982 -11.754 1.00 43.06 86 PHE A O 1
ATOM 675 N N . LEU A 1 87 ? -17.089 -7.390 -9.754 1.00 46.59 87 LEU A N 1
ATOM 676 C CA . LEU A 1 87 ? -16.667 -6.062 -10.164 1.00 46.59 87 LEU A CA 1
ATOM 677 C C . LEU A 1 87 ? -15.336 -6.280 -10.869 1.00 46.59 87 LEU A C 1
ATOM 679 O O . LEU A 1 87 ? -14.258 -6.109 -10.305 1.00 46.59 87 LEU A O 1
ATOM 683 N N . THR A 1 88 ? -15.414 -6.719 -12.133 1.00 40.53 88 THR A N 1
ATOM 684 C CA . THR A 1 88 ? -14.289 -6.590 -13.059 1.00 40.53 88 THR A CA 1
ATOM 685 C C . THR A 1 88 ? -13.835 -5.150 -12.901 1.00 40.53 88 THR A C 1
ATOM 687 O O . THR A 1 88 ? -14.691 -4.284 -13.041 1.00 40.53 88 THR A O 1
ATOM 690 N N . GLY A 1 89 ? -12.571 -4.891 -12.548 1.00 41.44 89 GLY A N 1
ATOM 691 C CA . GLY A 1 89 ? -12.031 -3.569 -12.174 1.00 41.44 89 GLY A CA 1
ATOM 692 C C . GLY A 1 89 ? -12.115 -2.464 -13.243 1.00 41.44 89 GLY A C 1
ATOM 693 O O . GLY A 1 89 ? -11.288 -1.557 -13.274 1.00 41.44 89 GLY A O 1
ATOM 694 N N . A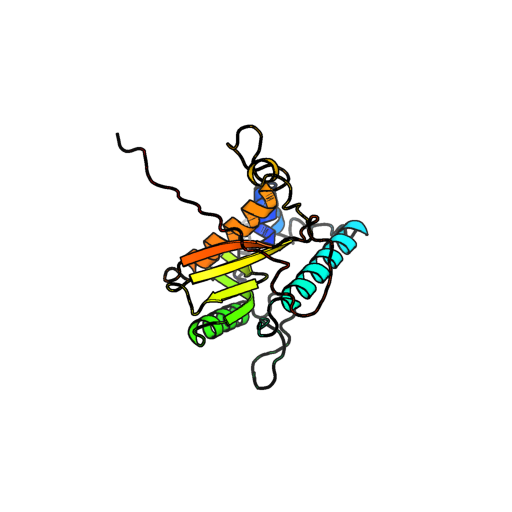RG A 1 90 ? -13.083 -2.558 -14.152 1.00 45.50 90 ARG A N 1
ATOM 695 C CA . ARG A 1 90 ? -13.681 -1.473 -14.904 1.00 45.50 90 ARG A CA 1
ATOM 696 C C . ARG A 1 90 ? -14.374 -0.490 -13.946 1.00 45.50 90 ARG A C 1
ATOM 698 O O . ARG A 1 90 ? -14.733 -0.808 -12.815 1.00 45.50 90 ARG A O 1
ATOM 705 N N . HIS A 1 91 ? -14.468 0.750 -14.411 1.00 49.94 91 HIS A N 1
ATOM 706 C CA . HIS A 1 91 ? -14.853 1.960 -13.677 1.00 49.94 91 HIS A CA 1
ATOM 707 C C . HIS A 1 91 ? -16.271 1.950 -13.059 1.00 49.94 91 HIS A C 1
ATOM 709 O O . HIS A 1 91 ? -16.682 2.943 -12.464 1.00 49.94 91 HIS A O 1
ATOM 715 N N . ASP A 1 92 ? -17.007 0.856 -13.207 1.00 56.75 92 ASP A N 1
ATOM 716 C CA . ASP A 1 92 ? -18.459 0.751 -13.129 1.00 56.75 92 ASP A CA 1
ATOM 717 C C . ASP A 1 92 ? -18.988 0.980 -11.708 1.00 56.75 92 ASP A C 1
ATOM 719 O O . ASP A 1 92 ? -20.137 1.385 -11.552 1.00 56.75 92 ASP A O 1
ATOM 723 N N . ASN A 1 93 ? -18.172 0.750 -10.667 1.00 77.75 93 ASN A N 1
ATOM 724 C CA . ASN A 1 93 ? -18.609 0.975 -9.288 1.00 77.75 93 ASN A CA 1
ATOM 725 C C . ASN A 1 93 ? -17.472 1.206 -8.271 1.00 77.75 93 ASN A C 1
ATOM 727 O O . ASN A 1 93 ? -17.376 0.529 -7.248 1.00 77.75 93 ASN A O 1
ATOM 731 N N . LEU A 1 94 ? -16.584 2.168 -8.545 1.00 84.44 94 LEU A N 1
ATOM 732 C CA . LEU A 1 94 ? -15.481 2.517 -7.632 1.00 84.44 94 LEU A CA 1
ATOM 733 C C . LEU A 1 94 ? -15.971 2.935 -6.234 1.00 84.44 94 LEU A C 1
ATOM 735 O O . LEU A 1 94 ? -15.290 2.670 -5.248 1.00 84.44 94 LEU A O 1
ATOM 739 N N . ASP A 1 95 ? -17.146 3.565 -6.150 1.00 88.19 95 ASP A N 1
ATOM 740 C CA . ASP A 1 95 ? -17.765 3.948 -4.879 1.00 88.19 95 ASP A CA 1
ATOM 741 C C . ASP A 1 95 ? -18.120 2.730 -4.019 1.00 88.19 95 ASP A C 1
ATOM 743 O O . ASP A 1 95 ? -17.791 2.723 -2.836 1.00 88.19 95 ASP A O 1
ATOM 747 N N . ALA A 1 96 ? -18.705 1.677 -4.602 1.00 87.88 96 ALA A N 1
ATOM 748 C CA . ALA A 1 96 ? -19.014 0.461 -3.851 1.00 87.88 96 ALA A CA 1
ATOM 749 C C . ALA A 1 96 ? -17.761 -0.272 -3.364 1.00 87.88 96 ALA A C 1
ATOM 751 O O . ALA A 1 96 ? -17.768 -0.777 -2.250 1.00 87.88 96 ALA A O 1
ATOM 752 N N . LEU A 1 97 ? -16.678 -0.301 -4.151 1.00 90.62 97 LEU A N 1
ATOM 753 C CA . LEU A 1 97 ? -15.416 -0.921 -3.717 1.00 90.62 97 LEU A CA 1
ATOM 754 C C . LEU A 1 97 ? -14.809 -0.181 -2.514 1.00 90.62 97 LEU A C 1
ATOM 756 O O . LEU A 1 97 ? -14.287 -0.802 -1.585 1.00 90.62 97 LEU A O 1
ATOM 760 N N . VAL A 1 98 ? -14.857 1.157 -2.546 1.00 94.25 98 VAL A N 1
ATOM 761 C CA . VAL A 1 98 ? -14.375 2.003 -1.445 1.00 94.25 98 VAL A CA 1
ATOM 762 C C . VAL A 1 98 ? -15.234 1.802 -0.204 1.00 94.25 98 VAL A C 1
ATOM 764 O O . VAL A 1 98 ? -14.693 1.677 0.892 1.00 94.25 98 VAL A O 1
ATOM 767 N N . GLU A 1 99 ? -16.555 1.749 -0.372 1.00 93.50 99 GLU A N 1
ATOM 768 C CA . GLU A 1 99 ? -17.465 1.529 0.747 1.00 93.50 99 GLU A CA 1
ATOM 769 C C . GLU A 1 99 ? -17.298 0.132 1.343 1.00 93.50 99 GLU A C 1
ATOM 771 O O . GLU A 1 99 ? -17.160 0.013 2.551 1.00 93.50 99 GLU A O 1
ATOM 776 N N . GLU A 1 100 ? -17.170 -0.906 0.513 1.00 92.81 100 GLU A N 1
ATOM 777 C CA . GLU A 1 100 ? -16.886 -2.269 0.970 1.00 92.81 100 GLU A CA 1
ATOM 778 C C . GLU A 1 100 ? -15.599 -2.325 1.806 1.00 92.81 100 GLU A C 1
ATOM 780 O O . GLU A 1 100 ? -15.579 -2.924 2.880 1.00 92.81 100 GLU A O 1
ATOM 785 N N . THR A 1 101 ? -14.534 -1.654 1.352 1.00 95.62 101 THR A N 1
ATOM 786 C CA . THR A 1 101 ? -13.270 -1.576 2.102 1.00 95.62 101 THR A CA 1
ATOM 787 C C . THR A 1 101 ? -13.470 -0.880 3.449 1.00 95.62 101 THR A C 1
ATOM 789 O O . THR A 1 101 ? -12.974 -1.363 4.465 1.00 95.62 101 THR A O 1
ATOM 792 N N . ARG A 1 102 ? -14.218 0.230 3.482 1.00 96.00 102 ARG A N 1
ATOM 793 C CA . ARG A 1 102 ? -14.504 0.968 4.719 1.00 96.00 102 ARG A CA 1
ATOM 794 C C . ARG A 1 102 ? -15.354 0.148 5.692 1.00 96.00 102 ARG A C 1
ATOM 796 O O . ARG A 1 102 ? -14.996 0.086 6.863 1.00 96.00 102 ARG A O 1
ATOM 803 N N . SER A 1 103 ? -16.436 -0.484 5.233 1.00 95.19 103 SER A N 1
ATOM 804 C CA . SER A 1 103 ? -17.291 -1.317 6.088 1.00 95.19 103 SER A CA 1
ATOM 805 C C . SER A 1 103 ? -16.488 -2.462 6.701 1.00 95.19 103 SER A C 1
ATOM 807 O O . SER A 1 103 ? -16.505 -2.640 7.911 1.00 95.19 103 SER A O 1
ATOM 809 N N . LEU A 1 104 ? -15.675 -3.160 5.900 1.00 94.50 104 LEU A N 1
ATOM 810 C CA . LEU A 1 104 ? -14.814 -4.234 6.396 1.00 94.50 104 LEU A CA 1
ATOM 811 C C . LEU A 1 104 ? -13.818 -3.761 7.467 1.00 94.50 104 LEU A C 1
ATOM 813 O O . LEU A 1 104 ? -13.618 -4.465 8.454 1.00 94.50 104 LEU A O 1
ATOM 817 N N . LEU A 1 105 ? -13.214 -2.581 7.310 1.00 94.88 105 LEU A N 1
ATOM 818 C CA . LEU A 1 105 ? -12.315 -2.016 8.325 1.00 94.88 105 LEU A CA 1
ATOM 819 C C . LEU A 1 105 ? -13.048 -1.584 9.605 1.00 94.88 105 LEU A C 1
ATOM 821 O O . LEU A 1 105 ? -12.462 -1.655 10.685 1.00 94.88 105 LEU A O 1
ATOM 825 N N . ASN A 1 106 ? -14.300 -1.138 9.498 1.00 93.31 106 ASN A N 1
ATOM 826 C CA . ASN A 1 106 ? -15.107 -0.700 10.639 1.00 93.31 106 ASN A CA 1
ATOM 827 C C . ASN A 1 106 ? -15.679 -1.879 11.433 1.00 93.31 106 ASN A C 1
ATOM 829 O O . ASN A 1 106 ? -15.616 -1.876 12.660 1.00 93.31 106 ASN A O 1
ATOM 833 N N . ASP A 1 107 ? -16.200 -2.885 10.734 1.00 93.62 107 ASP A N 1
ATOM 834 C CA . ASP A 1 107 ? -16.934 -4.004 11.332 1.00 93.62 107 ASP A CA 1
ATOM 835 C C . ASP A 1 107 ? -16.009 -5.039 11.989 1.00 93.62 107 ASP A C 1
ATOM 837 O O . ASP A 1 107 ? -16.469 -5.900 12.738 1.00 93.62 107 ASP A O 1
ATOM 841 N N . ASN A 1 108 ? -14.702 -4.972 11.716 1.00 91.94 108 ASN A N 1
ATOM 842 C CA . ASN A 1 108 ? -13.722 -5.943 12.191 1.00 91.94 108 ASN A CA 1
ATOM 843 C C . ASN A 1 108 ? -12.622 -5.261 13.017 1.00 91.94 108 ASN A C 1
ATOM 845 O O . ASN A 1 108 ? -12.054 -4.235 12.624 1.00 91.94 108 ASN A O 1
ATOM 849 N N . SER A 1 109 ? -12.290 -5.855 14.166 1.00 90.31 109 SER A N 1
ATOM 850 C CA . SER A 1 109 ? -11.135 -5.461 14.982 1.00 90.31 109 SER A CA 1
ATOM 851 C C . SER A 1 109 ? -9.811 -5.888 14.344 1.00 90.31 109 SER A C 1
ATOM 853 O O . SER A 1 109 ? -8.824 -5.172 14.465 1.00 90.31 109 SER A O 1
ATOM 855 N N . GLU A 1 110 ? -9.813 -7.005 13.616 1.00 92.56 110 GLU A N 1
ATOM 856 C CA . GLU A 1 110 ? -8.689 -7.530 12.843 1.00 92.56 110 GLU A CA 1
ATOM 857 C C . GLU A 1 110 ? -9.188 -7.981 11.470 1.00 92.56 110 GLU A C 1
ATOM 859 O O . GLU A 1 110 ? -10.185 -8.698 11.373 1.00 92.56 110 GLU A O 1
ATOM 864 N N . ILE A 1 111 ? -8.516 -7.566 10.395 1.00 94.69 111 ILE A N 1
ATOM 865 C CA . ILE A 1 111 ? -8.865 -8.021 9.045 1.00 94.69 111 ILE A CA 1
ATOM 866 C C . ILE A 1 111 ? -7.701 -7.867 8.072 1.00 94.69 111 ILE A C 1
ATOM 868 O O . ILE A 1 111 ? -6.926 -6.916 8.151 1.00 94.69 111 ILE A O 1
ATOM 872 N N . THR A 1 112 ? -7.612 -8.778 7.103 1.00 95.19 112 THR A N 1
ATOM 873 C CA . THR A 1 112 ? -6.774 -8.622 5.909 1.00 95.19 112 THR A CA 1
ATOM 874 C C . THR A 1 112 ? -7.655 -8.443 4.683 1.00 95.19 112 THR A C 1
ATOM 876 O O . THR A 1 112 ? -8.502 -9.284 4.401 1.00 95.19 112 THR A O 1
ATOM 879 N N . ILE A 1 113 ? -7.441 -7.363 3.940 1.00 95.25 113 ILE A N 1
ATOM 880 C CA . ILE A 1 113 ? -8.207 -6.993 2.753 1.00 95.25 113 ILE A CA 1
ATOM 881 C C . ILE A 1 113 ? -7.274 -7.014 1.542 1.00 95.25 113 ILE A C 1
ATOM 883 O O . ILE A 1 113 ? -6.288 -6.279 1.501 1.00 95.25 113 ILE A O 1
ATOM 887 N N . PHE A 1 114 ? -7.583 -7.829 0.539 1.00 94.06 114 PHE A N 1
ATOM 888 C CA . PHE A 1 114 ? -6.880 -7.817 -0.742 1.00 94.06 114 PHE A CA 1
ATOM 889 C C . PHE A 1 114 ? -7.532 -6.837 -1.707 1.00 94.06 114 PHE A C 1
ATOM 891 O O . PHE A 1 114 ? -8.761 -6.766 -1.795 1.00 94.06 114 PHE A O 1
ATOM 898 N N . GLU A 1 115 ? -6.704 -6.143 -2.488 1.00 93.00 115 GLU A N 1
ATOM 899 C CA . GLU A 1 115 ? -7.157 -5.179 -3.496 1.00 93.00 115 GLU A CA 1
ATOM 900 C C . GLU A 1 115 ? -8.068 -4.072 -2.913 1.00 93.00 115 GLU A C 1
ATOM 902 O O . GLU A 1 115 ? -8.990 -3.581 -3.580 1.00 93.00 115 GLU A O 1
ATOM 907 N N . GLY A 1 116 ? -7.794 -3.690 -1.658 1.00 94.50 116 GLY A N 1
ATOM 908 C CA . GLY A 1 116 ? -8.538 -2.711 -0.866 1.00 94.50 116 GLY A CA 1
ATOM 909 C C . GLY A 1 116 ? -8.629 -1.359 -1.562 1.00 94.50 116 GLY A C 1
ATOM 910 O O . GLY A 1 116 ? -7.603 -0.734 -1.836 1.00 94.50 116 GLY A O 1
ATOM 911 N N . ALA A 1 117 ? -9.842 -0.889 -1.851 1.00 95.25 117 ALA A N 1
ATOM 912 C CA . ALA A 1 117 ? -10.051 0.384 -2.527 1.00 95.25 117 ALA A CA 1
ATOM 913 C C . ALA A 1 117 ? -10.137 1.523 -1.506 1.00 95.25 117 ALA A C 1
ATOM 915 O O . ALA A 1 117 ? -11.006 1.537 -0.639 1.00 95.25 117 ALA A O 1
ATOM 916 N N . VAL A 1 118 ? -9.254 2.512 -1.631 1.00 96.94 118 VAL A N 1
ATOM 917 C CA . VAL A 1 118 ? -9.190 3.647 -0.703 1.00 96.94 118 VAL A CA 1
ATOM 918 C C . VAL A 1 118 ? -9.209 4.953 -1.478 1.00 96.94 118 VAL A C 1
ATOM 920 O O . VAL A 1 118 ? -8.478 5.123 -2.458 1.00 96.94 118 VAL A O 1
ATOM 923 N N . ARG A 1 119 ? -10.050 5.887 -1.028 1.00 96.19 119 ARG A N 1
ATOM 924 C CA . ARG A 1 119 ? -10.225 7.207 -1.634 1.00 96.19 119 ARG A CA 1
ATOM 925 C C . ARG A 1 119 ? -10.046 8.310 -0.601 1.00 96.19 119 ARG A C 1
ATOM 927 O O . ARG A 1 119 ? -10.711 8.292 0.429 1.00 96.19 119 ARG A O 1
ATOM 934 N N . SER A 1 120 ? -9.266 9.323 -0.965 1.00 96.38 120 SER A N 1
ATOM 935 C CA . SER A 1 120 ? -9.191 10.606 -0.262 1.00 96.38 120 SER A CA 1
ATOM 936 C C . SER A 1 120 ? -9.170 11.740 -1.285 1.00 96.38 120 SER A C 1
ATOM 938 O O . SER A 1 120 ? -8.281 11.789 -2.133 1.00 96.38 120 SER A O 1
ATOM 940 N N . GLY A 1 121 ? -10.162 12.636 -1.243 1.00 93.50 121 GLY A N 1
ATOM 941 C CA . GLY A 1 121 ? -10.265 13.773 -2.165 1.00 93.50 121 GLY A CA 1
ATOM 942 C C . GLY A 1 121 ? -10.102 13.368 -3.645 1.00 93.50 121 GLY A C 1
ATOM 943 O O . GLY A 1 121 ? -10.915 12.586 -4.151 1.00 93.50 121 GLY A O 1
ATOM 944 N N . PRO A 1 122 ? -9.077 13.883 -4.359 1.00 93.44 122 PRO A N 1
ATOM 945 C CA . PRO A 1 122 ? -8.822 13.551 -5.760 1.00 93.44 122 PRO A CA 1
ATOM 946 C C . PRO A 1 122 ? -8.063 12.226 -5.955 1.00 93.44 122 PRO A C 1
ATOM 948 O O . PRO A 1 122 ? -7.802 11.847 -7.096 1.00 93.44 122 PRO A O 1
ATOM 951 N N . TYR A 1 123 ? -7.679 11.525 -4.889 1.00 95.88 123 TYR A N 1
ATOM 952 C CA . TYR A 1 123 ? -6.848 10.326 -4.944 1.00 95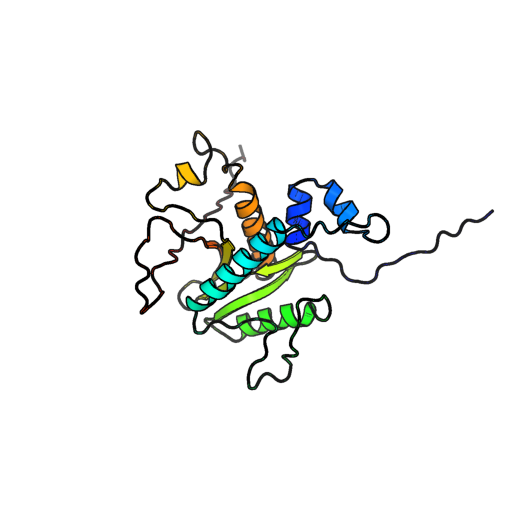.88 123 TYR A CA 1
ATOM 953 C C . TYR A 1 123 ? -7.678 9.054 -4.794 1.00 95.88 123 TYR A C 1
ATOM 955 O O . TYR A 1 123 ? -8.589 8.987 -3.969 1.00 95.88 123 TYR A O 1
ATOM 963 N N . LEU A 1 124 ? -7.326 8.025 -5.565 1.00 95.00 124 LEU A N 1
ATOM 964 C CA . LEU A 1 124 ? -7.907 6.690 -5.447 1.00 95.00 124 LEU A CA 1
ATOM 965 C C . LEU A 1 124 ? -6.822 5.639 -5.650 1.00 95.00 124 LEU A C 1
ATOM 967 O O . LEU A 1 124 ? -6.122 5.644 -6.664 1.00 95.00 124 LEU A O 1
ATOM 971 N N . ILE A 1 125 ? -6.720 4.705 -4.718 1.00 95.88 125 ILE A N 1
ATOM 972 C CA . ILE A 1 125 ? -5.790 3.583 -4.803 1.00 95.88 125 ILE A CA 1
ATOM 973 C C . ILE A 1 125 ? -6.541 2.264 -4.654 1.00 95.88 125 ILE A C 1
ATOM 975 O O . ILE A 1 125 ? -7.630 2.217 -4.083 1.00 95.88 125 ILE A O 1
ATOM 979 N N . ARG A 1 126 ? -5.928 1.198 -5.167 1.00 93.81 126 ARG A N 1
ATOM 980 C CA . ARG A 1 126 ? -6.235 -0.176 -4.781 1.00 93.81 126 ARG A CA 1
ATOM 981 C C . ARG A 1 126 ? -4.959 -0.754 -4.197 1.00 93.81 126 ARG A C 1
ATOM 983 O O . ARG A 1 126 ? -3.987 -0.914 -4.931 1.00 93.81 126 ARG A O 1
ATOM 990 N N . ALA A 1 127 ? -4.958 -0.925 -2.885 1.00 94.25 127 ALA A N 1
ATOM 991 C CA . ALA A 1 127 ? -3.859 -1.514 -2.143 1.00 94.25 127 ALA A CA 1
ATOM 992 C C . ALA A 1 127 ? -3.817 -3.014 -2.427 1.00 94.25 127 ALA A C 1
ATOM 994 O O . ALA A 1 127 ? -4.851 -3.666 -2.295 1.00 94.25 127 ALA A O 1
ATOM 995 N N . ASP A 1 128 ? -2.653 -3.564 -2.776 1.00 92.88 128 ASP A N 1
ATOM 996 C CA . ASP A 1 128 ? -2.536 -5.002 -3.043 1.00 92.88 128 ASP A CA 1
ATOM 997 C C . ASP A 1 128 ? -2.987 -5.804 -1.804 1.00 92.88 128 ASP A C 1
ATOM 999 O O . ASP A 1 128 ? -3.830 -6.699 -1.913 1.00 92.88 128 ASP A O 1
ATOM 1003 N N . ILE A 1 129 ? -2.508 -5.413 -0.613 1.00 94.94 129 ILE A N 1
ATOM 1004 C CA . ILE A 1 129 ? -2.984 -5.918 0.682 1.00 94.94 129 ILE A CA 1
ATOM 1005 C C . ILE A 1 129 ? -3.060 -4.765 1.698 1.00 94.94 129 ILE A C 1
ATOM 1007 O O . ILE A 1 129 ? -2.124 -3.975 1.833 1.00 94.94 129 ILE A O 1
ATOM 1011 N N . LEU A 1 130 ? -4.165 -4.678 2.436 1.00 96.69 130 LEU A N 1
ATOM 1012 C CA . LEU A 1 130 ? -4.385 -3.745 3.539 1.00 96.69 130 LEU A CA 1
ATOM 1013 C C . LEU A 1 130 ? -4.823 -4.535 4.772 1.00 96.69 130 LEU A C 1
ATOM 1015 O O . LEU A 1 130 ? -5.812 -5.259 4.703 1.00 96.69 130 LEU A O 1
ATOM 1019 N N . THR A 1 131 ? -4.113 -4.412 5.891 1.00 95.00 131 THR A N 1
ATOM 1020 C CA . THR A 1 131 ? -4.450 -5.156 7.115 1.00 95.00 131 THR A CA 1
ATOM 1021 C C . THR A 1 131 ? -4.676 -4.235 8.296 1.00 95.00 131 THR A C 1
ATOM 1023 O O . THR A 1 131 ? -3.886 -3.319 8.512 1.00 95.00 131 THR A O 1
ATOM 1026 N N . LYS A 1 132 ? -5.690 -4.540 9.100 1.00 93.88 132 LYS A N 1
ATOM 1027 C CA . LYS A 1 132 ? -5.912 -3.974 10.430 1.00 93.88 132 LYS A CA 1
ATOM 1028 C C . LYS A 1 132 ? -5.542 -5.034 11.463 1.00 93.88 132 LYS A C 1
ATOM 1030 O O . LYS A 1 132 ? -6.012 -6.165 11.350 1.00 93.88 132 LYS A O 1
ATOM 1035 N N . SER A 1 133 ? -4.672 -4.680 12.402 1.00 83.06 133 SER A N 1
ATOM 1036 C CA . SER A 1 133 ? -4.189 -5.578 13.459 1.00 83.06 133 SER A CA 1
ATOM 1037 C C . SER A 1 133 ? -5.026 -5.413 14.729 1.00 83.06 133 SER A C 1
ATOM 1039 O O . SER A 1 133 ? -5.353 -4.281 15.086 1.00 83.06 133 SER A O 1
ATOM 1041 N N . SER A 1 134 ? -5.330 -6.511 15.430 1.00 75.75 134 SER A N 1
ATOM 1042 C CA . SER A 1 134 ? -5.934 -6.476 16.774 1.00 75.75 134 SER A CA 1
ATOM 1043 C C . SER A 1 134 ? -4.963 -6.004 17.855 1.00 75.75 134 SER A C 1
ATOM 1045 O O . SER A 1 134 ? -5.393 -5.475 18.878 1.00 75.75 134 SER A O 1
ATOM 1047 N N . ASP A 1 135 ? -3.664 -6.223 17.638 1.00 67.81 135 ASP A N 1
ATOM 1048 C CA . ASP A 1 135 ? -2.654 -6.211 18.703 1.00 67.81 135 ASP A CA 1
ATOM 1049 C C . ASP A 1 135 ? -1.944 -4.857 18.863 1.00 67.81 135 ASP A C 1
ATOM 1051 O O . ASP A 1 135 ? -1.217 -4.646 19.833 1.00 67.81 135 ASP A O 1
ATOM 1055 N N . THR A 1 136 ? -2.125 -3.928 17.920 1.00 56.53 136 THR A N 1
ATOM 1056 C CA . THR A 1 136 ? -1.446 -2.624 17.911 1.00 56.53 136 THR A CA 1
ATOM 1057 C C . THR A 1 136 ? -2.450 -1.473 17.949 1.00 56.53 136 THR A C 1
ATOM 1059 O O . THR A 1 136 ? -3.551 -1.579 17.417 1.00 56.53 136 THR A O 1
ATOM 1062 N N . ASN A 1 137 ? -2.065 -0.369 18.606 1.00 62.53 137 ASN A N 1
ATOM 1063 C CA . ASN A 1 137 ? -2.824 0.881 18.779 1.00 62.53 137 ASN A CA 1
ATOM 1064 C C . ASN A 1 137 ? -3.415 1.430 17.462 1.00 62.53 137 ASN A C 1
ATOM 1066 O O . ASN A 1 137 ? -2.848 2.342 16.862 1.00 62.53 137 ASN A O 1
ATOM 1070 N N . ASN A 1 138 ? -4.563 0.899 17.036 1.00 81.44 138 ASN A N 1
ATOM 1071 C CA . ASN A 1 138 ? -5.319 1.327 15.862 1.00 81.44 138 ASN A CA 1
ATOM 1072 C C . ASN A 1 138 ? -4.427 1.517 14.614 1.00 81.44 138 ASN A C 1
ATOM 1074 O O . ASN A 1 138 ? -4.302 2.619 14.081 1.00 81.44 138 ASN A O 1
ATOM 1078 N N . GLU A 1 139 ? -3.760 0.450 14.162 1.00 91.94 139 GLU A N 1
ATOM 1079 C CA . GLU A 1 139 ? -2.799 0.511 13.052 1.00 91.94 139 GLU A CA 1
ATOM 1080 C C . GLU A 1 139 ? -3.320 -0.158 11.769 1.00 91.94 139 GLU A C 1
ATOM 1082 O O . GLU A 1 139 ? -3.894 -1.251 11.793 1.00 91.94 139 GLU A O 1
ATOM 1087 N N . LEU A 1 140 ? -3.068 0.485 10.626 1.00 95.44 140 LEU A N 1
ATOM 1088 C CA . LEU A 1 140 ? -3.248 -0.078 9.291 1.00 95.44 140 LEU A CA 1
ATOM 1089 C C . LEU A 1 140 ? -1.890 -0.354 8.648 1.00 95.44 140 LEU A C 1
ATOM 1091 O O . LEU A 1 140 ? -1.060 0.544 8.494 1.00 95.44 140 LEU A O 1
ATOM 1095 N N . HIS A 1 141 ? -1.687 -1.584 8.186 1.00 95.06 141 HIS A N 1
ATOM 1096 C CA . HIS A 1 141 ? -0.515 -1.955 7.402 1.00 95.06 141 HIS A CA 1
ATOM 1097 C C . HIS A 1 141 ? -0.892 -2.028 5.923 1.00 95.06 141 HIS A C 1
ATOM 1099 O O . HIS A 1 141 ? -1.684 -2.870 5.502 1.00 95.06 141 HIS A O 1
ATOM 1105 N N . LEU A 1 142 ? -0.295 -1.148 5.128 1.00 96.31 142 LEU A N 1
ATOM 1106 C CA . LEU A 1 142 ? -0.392 -1.137 3.677 1.00 96.31 142 LEU A CA 1
ATOM 1107 C C . LEU A 1 142 ? 0.768 -1.942 3.087 1.00 96.31 142 LEU A C 1
ATOM 1109 O O . LEU A 1 142 ? 1.927 -1.599 3.293 1.00 96.31 142 LEU A O 1
ATOM 1113 N N . MET A 1 143 ? 0.489 -2.977 2.311 1.00 94.25 143 MET A N 1
ATOM 1114 C CA . MET A 1 143 ? 1.521 -3.821 1.716 1.00 94.25 143 MET A CA 1
ATOM 1115 C C . MET A 1 143 ? 1.413 -3.803 0.194 1.00 94.25 143 MET A C 1
ATOM 1117 O O . MET A 1 143 ? 0.386 -4.159 -0.379 1.00 94.25 143 MET A O 1
ATOM 1121 N N . GLU A 1 144 ? 2.498 -3.384 -0.451 1.00 93.56 144 GLU A N 1
ATOM 1122 C CA . GLU A 1 144 ? 2.629 -3.308 -1.903 1.00 93.56 144 GLU A CA 1
ATOM 1123 C C . GLU A 1 144 ? 3.486 -4.474 -2.408 1.00 93.56 144 GLU A C 1
ATOM 1125 O O . GLU A 1 144 ? 4.666 -4.573 -2.068 1.00 93.56 144 GLU A O 1
ATOM 1130 N N . VAL A 1 145 ? 2.927 -5.334 -3.256 1.00 90.81 145 VAL A N 1
ATOM 1131 C CA . VAL A 1 145 ? 3.568 -6.568 -3.717 1.00 90.81 145 VAL A CA 1
ATOM 1132 C C . VAL A 1 145 ? 4.284 -6.330 -5.043 1.00 90.81 145 VAL A C 1
ATOM 1134 O O . VAL A 1 145 ? 3.704 -5.873 -6.029 1.00 90.81 145 VAL A O 1
ATOM 1137 N N . LYS A 1 146 ? 5.574 -6.674 -5.114 1.00 88.81 146 LYS A N 1
ATOM 1138 C CA . LYS A 1 146 ? 6.375 -6.567 -6.342 1.00 88.81 146 LYS A CA 1
ATOM 1139 C C . LYS A 1 146 ? 7.034 -7.894 -6.692 1.00 88.81 146 LYS A C 1
ATOM 1141 O O . LYS A 1 146 ? 7.639 -8.550 -5.856 1.00 88.81 146 LYS A O 1
ATOM 1146 N N . ALA A 1 147 ? 7.021 -8.224 -7.985 1.00 85.88 147 ALA A N 1
ATOM 1147 C CA . ALA A 1 147 ? 7.759 -9.367 -8.530 1.00 85.88 147 ALA A CA 1
ATOM 1148 C C . ALA A 1 147 ? 9.287 -9.166 -8.485 1.00 85.88 147 ALA A C 1
ATOM 1150 O O . ALA A 1 147 ? 10.051 -10.122 -8.604 1.00 85.88 147 ALA A O 1
ATOM 1151 N N . LYS A 1 148 ? 9.752 -7.919 -8.313 1.00 85.75 148 LYS A N 1
ATOM 1152 C CA . LYS A 1 148 ? 11.169 -7.628 -8.097 1.00 85.75 148 LYS A CA 1
ATOM 1153 C C . LYS A 1 148 ? 11.623 -8.335 -6.823 1.00 85.75 148 LYS A C 1
ATOM 1155 O O . LYS A 1 148 ? 11.116 -8.054 -5.753 1.00 85.75 148 LYS A O 1
ATOM 1160 N N . SER A 1 149 ? 12.607 -9.211 -6.946 1.00 84.06 149 SER A N 1
ATOM 1161 C CA . SER A 1 149 ? 13.239 -9.870 -5.805 1.00 84.06 149 SER A CA 1
ATOM 1162 C C . SER A 1 149 ? 14.277 -8.975 -5.121 1.00 84.06 149 SER A C 1
ATOM 1164 O O . SER A 1 149 ? 14.950 -8.192 -5.804 1.00 84.06 149 SER A O 1
ATOM 1166 N N . TRP A 1 150 ? 14.506 -9.194 -3.832 1.00 83.88 150 TRP A N 1
ATOM 1167 C CA . TRP A 1 150 ? 15.606 -8.623 -3.050 1.00 83.88 150 TRP A CA 1
ATOM 1168 C C . TRP A 1 150 ? 16.454 -9.746 -2.426 1.00 83.88 150 TRP A C 1
ATOM 1170 O O . TRP A 1 150 ? 16.162 -10.914 -2.646 1.00 83.88 150 TRP A O 1
ATOM 1180 N N . ASP A 1 151 ? 17.553 -9.428 -1.746 1.00 84.88 151 ASP A N 1
ATOM 1181 C CA . ASP A 1 151 ? 18.413 -10.426 -1.092 1.00 84.88 151 ASP A CA 1
ATOM 1182 C C . ASP A 1 151 ? 18.709 -9.957 0.328 1.00 84.88 151 ASP A C 1
ATOM 1184 O O . ASP A 1 151 ? 19.466 -9.003 0.507 1.00 84.88 151 ASP A O 1
ATOM 1188 N N . SER A 1 152 ? 18.104 -10.607 1.321 1.00 83.12 152 SER A N 1
ATOM 1189 C CA . SER A 1 152 ? 18.228 -10.204 2.728 1.00 83.12 152 SER A CA 1
ATOM 1190 C C . SER A 1 152 ? 19.613 -10.429 3.330 1.00 83.12 152 SER A C 1
ATOM 1192 O O . SER A 1 152 ? 19.899 -9.907 4.403 1.00 83.12 152 SER A O 1
ATOM 1194 N N . ARG A 1 153 ? 20.502 -11.159 2.643 1.00 83.62 153 ARG A N 1
ATOM 1195 C CA . ARG A 1 153 ? 21.911 -11.294 3.059 1.00 83.62 153 ARG A CA 1
ATOM 1196 C C . ARG A 1 153 ? 22.725 -10.041 2.755 1.00 83.62 153 ARG A C 1
ATOM 1198 O O . ARG A 1 153 ? 23.854 -9.931 3.222 1.00 83.62 153 ARG A O 1
ATOM 1205 N N . LYS A 1 154 ? 22.200 -9.140 1.922 1.00 82.06 154 LYS A N 1
ATOM 1206 C CA . LYS A 1 154 ? 22.839 -7.863 1.603 1.00 82.06 154 LYS A CA 1
ATOM 1207 C C . LYS A 1 154 ? 22.349 -6.797 2.565 1.00 82.06 154 LYS A C 1
ATOM 1209 O O . LYS A 1 154 ? 21.182 -6.801 2.951 1.00 82.06 154 LYS A O 1
ATOM 1214 N N . ASP A 1 155 ? 23.230 -5.858 2.894 1.00 77.00 155 ASP A N 1
ATOM 1215 C CA . ASP A 1 155 ? 22.850 -4.700 3.692 1.00 77.00 155 ASP A CA 1
ATOM 1216 C C . ASP A 1 155 ? 21.706 -3.944 2.985 1.00 77.00 155 ASP A C 1
ATOM 1218 O O . ASP A 1 155 ? 21.766 -3.616 1.790 1.00 77.00 155 ASP A O 1
ATOM 1222 N N . GLN A 1 156 ? 20.618 -3.719 3.721 1.00 69.31 156 GLN A N 1
ATOM 1223 C CA . GLN A 1 156 ? 19.436 -3.027 3.218 1.00 69.31 156 GLN A CA 1
ATOM 1224 C C . GLN A 1 156 ? 19.739 -1.572 2.873 1.00 69.31 156 GLN A C 1
ATOM 1226 O O . GLN A 1 156 ? 19.224 -1.074 1.873 1.00 69.31 156 GLN A O 1
ATOM 1231 N N . ASN A 1 157 ? 20.616 -0.908 3.625 1.00 68.56 157 ASN A N 1
ATOM 1232 C CA . ASN A 1 157 ? 21.071 0.443 3.324 1.00 68.56 157 ASN A CA 1
ATOM 1233 C C . ASN A 1 157 ? 21.886 0.457 2.032 1.00 68.56 157 ASN A C 1
ATOM 1235 O O . ASN A 1 157 ? 21.683 1.329 1.194 1.00 68.56 157 ASN A O 1
ATOM 1239 N N . GLU A 1 158 ? 22.734 -0.543 1.796 1.00 66.56 158 GLU A N 1
ATOM 1240 C CA . GLU A 1 158 ? 23.468 -0.659 0.528 1.00 66.56 158 GLU A CA 1
ATOM 1241 C C . GLU A 1 158 ? 22.571 -1.029 -0.659 1.00 66.56 158 GLU A C 1
ATOM 1243 O O . GLU A 1 158 ? 22.927 -0.787 -1.814 1.00 66.56 158 GLU A O 1
ATOM 1248 N N . THR A 1 159 ? 21.404 -1.617 -0.393 1.00 73.69 159 THR A N 1
ATOM 1249 C CA . THR A 1 159 ? 20.466 -2.076 -1.422 1.00 73.69 159 THR A CA 1
ATOM 1250 C C . THR A 1 159 ? 19.412 -1.019 -1.761 1.00 73.69 159 THR A C 1
ATOM 1252 O O . THR A 1 159 ? 19.081 -0.838 -2.931 1.00 73.69 159 THR A O 1
ATOM 1255 N N . LEU A 1 160 ? 18.877 -0.314 -0.764 1.00 78.06 160 LEU A N 1
ATOM 1256 C CA . LEU A 1 160 ? 17.810 0.678 -0.914 1.00 78.06 160 LEU A CA 1
ATOM 1257 C C . LEU A 1 160 ? 18.351 2.101 -1.022 1.00 78.06 160 LEU A C 1
ATOM 1259 O O . LEU A 1 160 ? 17.754 2.921 -1.727 1.00 78.06 160 LEU A O 1
ATOM 1263 N N . LEU A 1 161 ? 19.484 2.394 -0.379 1.00 80.75 161 LEU A N 1
ATOM 1264 C CA . LEU A 1 161 ? 20.102 3.712 -0.399 1.00 80.75 161 LEU A CA 1
ATOM 1265 C C . LEU A 1 161 ? 21.273 3.758 -1.392 1.00 80.75 161 LEU A C 1
ATOM 1267 O O . LEU A 1 161 ? 21.972 2.784 -1.672 1.00 80.75 161 LEU A O 1
ATOM 1271 N N . GLY A 1 162 ? 21.442 4.919 -2.010 1.00 73.94 162 GLY A N 1
ATOM 1272 C CA . GLY A 1 162 ? 22.562 5.247 -2.873 1.00 73.94 162 GLY A CA 1
ATOM 1273 C C . GLY A 1 162 ? 23.837 5.490 -2.070 1.00 73.94 162 GLY A C 1
ATOM 1274 O O . GLY A 1 162 ? 23.852 5.460 -0.837 1.00 73.94 162 GLY A O 1
ATOM 1275 N N . LYS A 1 163 ? 24.925 5.790 -2.789 1.00 67.38 163 LYS A N 1
ATOM 1276 C CA . LYS A 1 163 ? 26.239 6.066 -2.190 1.00 67.38 163 LYS A CA 1
ATOM 1277 C C . LYS A 1 163 ? 26.097 7.066 -1.030 1.00 67.38 163 LYS A C 1
ATOM 1279 O O . LYS A 1 163 ? 25.562 8.158 -1.222 1.00 67.38 163 LYS A O 1
ATOM 1284 N N . ARG A 1 164 ? 26.629 6.700 0.145 1.00 69.56 164 ARG A N 1
ATOM 1285 C CA . ARG A 1 164 ? 26.618 7.478 1.406 1.00 69.56 164 ARG A CA 1
ATOM 1286 C C . ARG A 1 164 ? 25.274 7.541 2.155 1.00 69.56 164 ARG A C 1
ATOM 1288 O O . ARG A 1 164 ? 25.144 8.385 3.034 1.00 69.56 164 ARG A O 1
ATOM 1295 N N . GLY A 1 165 ? 24.270 6.732 1.804 1.00 70.62 165 GLY A N 1
ATOM 1296 C CA . GLY A 1 165 ? 23.010 6.644 2.562 1.00 70.62 165 GLY A CA 1
ATOM 1297 C C . GLY A 1 165 ? 22.062 7.846 2.424 1.00 70.62 165 GLY A C 1
ATOM 1298 O O . GLY A 1 165 ? 21.049 7.909 3.105 1.00 70.62 165 GLY A O 1
ATOM 1299 N N . LYS A 1 166 ? 22.361 8.816 1.545 1.00 75.31 166 LYS A N 1
ATOM 1300 C CA . LYS A 1 166 ? 21.627 10.102 1.466 1.00 75.31 166 LYS A CA 1
ATOM 1301 C C . LYS A 1 166 ? 20.468 10.140 0.465 1.00 75.31 166 LYS A C 1
ATOM 1303 O O . LYS A 1 166 ? 19.799 11.158 0.337 1.00 75.31 166 LYS A O 1
ATOM 1308 N N . SER A 1 167 ? 20.279 9.094 -0.333 1.00 81.75 167 SER A N 1
ATOM 1309 C CA . SER A 1 167 ? 19.260 9.072 -1.393 1.00 81.75 167 SER A CA 1
ATOM 1310 C C . SER A 1 167 ? 18.772 7.654 -1.634 1.00 81.75 167 SER A C 1
ATOM 1312 O O . SER A 1 167 ? 19.518 6.719 -1.386 1.00 81.75 167 SER A O 1
ATOM 1314 N N . ILE A 1 168 ? 17.555 7.482 -2.145 1.00 86.75 168 ILE A N 1
ATOM 1315 C CA . ILE A 1 168 ? 17.050 6.169 -2.568 1.00 86.75 168 ILE A CA 1
ATOM 1316 C C . ILE A 1 168 ? 17.697 5.792 -3.905 1.00 86.75 168 ILE A C 1
ATOM 1318 O O . ILE A 1 168 ? 17.776 6.627 -4.813 1.00 86.75 168 ILE A O 1
ATOM 1322 N N . GLN A 1 169 ? 18.116 4.535 -4.065 1.00 87.00 169 GLN A N 1
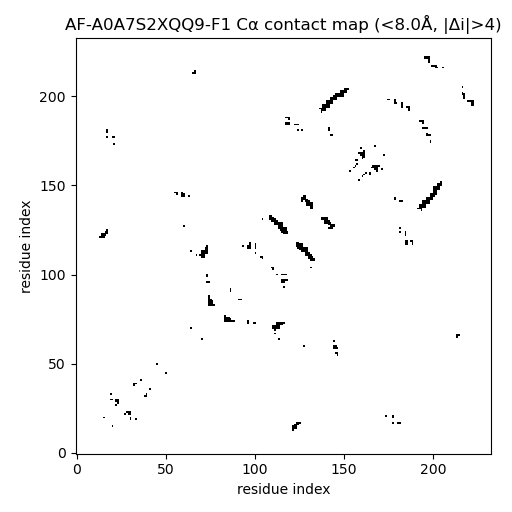ATOM 1323 C CA . GLN A 1 169 ? 18.645 4.053 -5.340 1.00 87.00 169 GLN A CA 1
ATOM 1324 C C . GLN A 1 169 ? 17.629 4.223 -6.473 1.00 87.00 169 GLN A C 1
ATOM 1326 O O . GLN A 1 169 ? 16.436 3.943 -6.329 1.00 87.00 169 GLN A O 1
ATOM 1331 N N . ALA A 1 170 ? 18.105 4.631 -7.651 1.00 87.50 170 ALA A N 1
ATOM 1332 C CA . ALA A 1 170 ? 17.245 4.926 -8.797 1.00 87.50 170 ALA A CA 1
ATOM 1333 C C . ALA A 1 170 ? 16.363 3.736 -9.225 1.00 87.50 170 ALA A C 1
ATOM 1335 O O . ALA A 1 170 ? 15.229 3.928 -9.653 1.00 87.50 170 ALA A O 1
ATOM 1336 N N . ASN A 1 171 ? 16.850 2.504 -9.060 1.00 86.19 171 ASN A N 1
ATOM 1337 C CA . ASN A 1 171 ? 16.122 1.267 -9.365 1.00 86.19 171 ASN A CA 1
ATOM 1338 C C . ASN A 1 171 ? 15.068 0.878 -8.302 1.00 86.19 171 ASN A C 1
ATOM 1340 O O . ASN A 1 171 ? 14.308 -0.064 -8.542 1.00 86.19 171 ASN A O 1
ATOM 1344 N N . TYR A 1 172 ? 15.051 1.535 -7.138 1.00 88.12 172 TYR A N 1
ATOM 1345 C CA . TYR A 1 172 ? 14.054 1.364 -6.073 1.00 88.12 172 TYR A CA 1
ATOM 1346 C C . TYR A 1 172 ? 13.108 2.553 -5.953 1.00 88.12 172 TYR A C 1
ATOM 1348 O O . TYR A 1 172 ? 11.950 2.374 -5.577 1.00 88.12 172 TYR A O 1
ATOM 1356 N N . ARG A 1 173 ? 13.559 3.747 -6.349 1.00 89.81 173 ARG A N 1
ATOM 1357 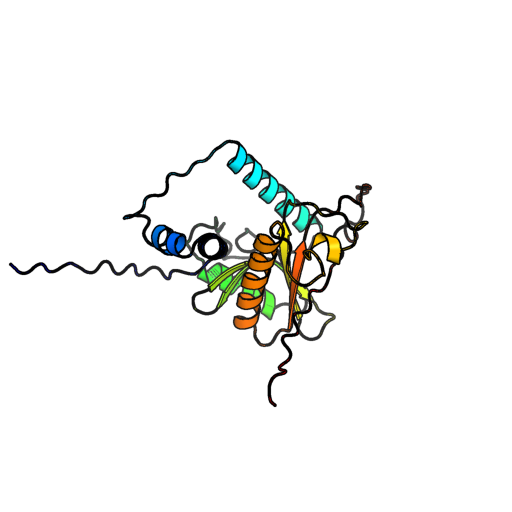C CA . ARG A 1 173 ? 12.784 4.988 -6.295 1.00 89.81 173 ARG A CA 1
ATOM 1358 C C . ARG A 1 173 ? 11.351 4.847 -6.838 1.00 89.81 173 ARG A C 1
ATOM 1360 O O . ARG A 1 173 ? 10.449 5.275 -6.124 1.00 89.81 173 ARG A O 1
ATOM 1367 N N . PRO A 1 174 ? 11.083 4.217 -8.003 1.00 90.88 174 PRO A N 1
ATOM 1368 C CA . PRO A 1 174 ? 9.714 4.076 -8.500 1.00 90.88 174 PRO A CA 1
ATOM 1369 C C . PRO A 1 174 ? 8.809 3.235 -7.597 1.00 90.88 174 PRO A C 1
ATOM 1371 O O . PRO A 1 174 ? 7.608 3.469 -7.573 1.00 90.88 174 PRO A O 1
ATOM 1374 N N . TYR A 1 175 ? 9.358 2.255 -6.874 1.00 90.56 175 TYR A N 1
ATOM 1375 C CA . TYR A 1 175 ? 8.594 1.407 -5.956 1.00 90.56 175 TYR A CA 1
ATOM 1376 C C . TYR A 1 175 ? 8.348 2.111 -4.622 1.00 90.56 175 TYR A C 1
ATO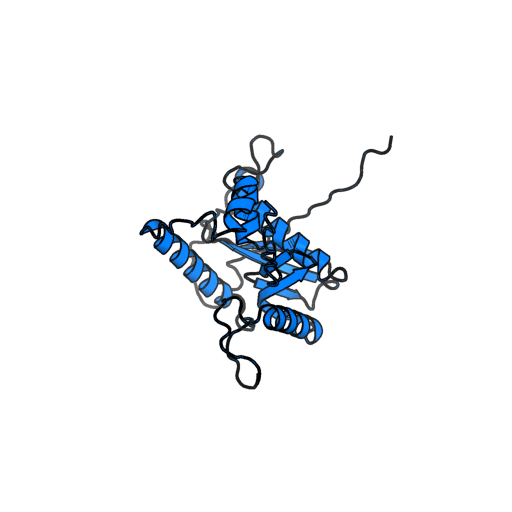M 1378 O O . TYR A 1 175 ? 7.241 2.043 -4.102 1.00 90.56 175 TYR A O 1
ATOM 1386 N N . ILE A 1 176 ? 9.344 2.848 -4.118 1.00 91.69 176 ILE A N 1
ATOM 1387 C CA . ILE A 1 176 ? 9.192 3.654 -2.901 1.00 91.69 176 ILE A CA 1
ATOM 1388 C C . ILE A 1 176 ? 8.191 4.793 -3.117 1.00 91.69 176 ILE A C 1
ATOM 1390 O O . ILE A 1 176 ? 7.321 5.013 -2.284 1.00 91.69 176 ILE A O 1
ATOM 1394 N N . GLN A 1 177 ? 8.253 5.487 -4.257 1.00 93.88 177 GLN A N 1
ATOM 1395 C CA . GLN A 1 177 ? 7.271 6.521 -4.599 1.00 93.88 177 GLN A CA 1
ATOM 1396 C C . GLN A 1 177 ? 5.849 5.950 -4.700 1.00 93.88 177 GLN A C 1
ATOM 1398 O O . GLN A 1 177 ? 4.903 6.593 -4.260 1.00 93.88 177 GLN A O 1
ATOM 1403 N N . ASP A 1 178 ? 5.707 4.748 -5.265 1.00 93.12 178 ASP A N 1
ATOM 1404 C CA . ASP A 1 178 ? 4.430 4.040 -5.405 1.00 93.12 178 ASP A CA 1
ATOM 1405 C C . ASP A 1 178 ? 3.800 3.742 -4.031 1.00 93.12 178 ASP A C 1
ATOM 1407 O O . ASP A 1 178 ? 2.678 4.169 -3.758 1.00 93.12 178 ASP A O 1
ATOM 1411 N N . VAL A 1 179 ? 4.548 3.098 -3.126 1.00 94.62 179 VAL A N 1
ATOM 1412 C CA . VAL A 1 179 ? 4.054 2.783 -1.774 1.00 94.62 179 VAL A CA 1
ATOM 1413 C C . VAL A 1 179 ? 3.859 4.039 -0.916 1.00 94.62 179 VAL A C 1
ATOM 1415 O O . VAL A 1 179 ? 2.883 4.117 -0.178 1.00 94.62 179 VAL A O 1
ATOM 1418 N N . ALA A 1 180 ? 4.713 5.059 -1.053 1.00 96.12 180 ALA A N 1
ATOM 1419 C CA . ALA A 1 180 ? 4.571 6.320 -0.323 1.00 96.12 180 ALA A CA 1
ATOM 1420 C C . ALA A 1 180 ? 3.313 7.094 -0.745 1.00 96.12 180 ALA A C 1
ATOM 1422 O O . ALA A 1 180 ? 2.586 7.598 0.110 1.00 96.12 180 ALA A O 1
ATOM 1423 N N . PHE A 1 181 ? 3.013 7.148 -2.049 1.00 97.56 181 PHE A N 1
ATOM 1424 C CA . PHE A 1 181 ? 1.767 7.738 -2.541 1.00 97.56 181 PHE A CA 1
ATOM 1425 C C . PHE A 1 181 ? 0.554 7.015 -1.963 1.00 97.56 181 PHE A C 1
ATOM 1427 O O . PHE A 1 181 ? -0.362 7.653 -1.454 1.00 97.56 181 PHE A O 1
ATOM 1434 N N . GLN A 1 182 ? 0.560 5.685 -1.995 1.00 97.81 182 GLN A N 1
ATOM 1435 C CA . GLN A 1 182 ? -0.537 4.908 -1.438 1.00 97.81 182 GLN A CA 1
ATOM 1436 C C . GLN A 1 182 ? -0.669 5.106 0.080 1.00 97.81 182 GLN A C 1
ATOM 1438 O O . GLN A 1 182 ? -1.777 5.358 0.548 1.00 97.81 182 GLN A O 1
ATOM 1443 N N . LYS A 1 183 ? 0.442 5.101 0.834 1.00 98.19 183 LYS A N 1
ATOM 1444 C CA . LYS A 1 183 ? 0.468 5.386 2.280 1.00 98.19 183 LYS A CA 1
ATOM 1445 C C . LYS A 1 183 ? -0.196 6.728 2.580 1.00 98.19 183 LYS A C 1
ATOM 1447 O O . LYS A 1 183 ? -1.096 6.782 3.410 1.00 98.19 183 LYS A O 1
ATOM 1452 N N . MET A 1 184 ? 0.183 7.774 1.845 1.00 98.25 184 MET A N 1
ATOM 1453 C CA . MET A 1 184 ? -0.401 9.110 1.978 1.00 98.25 184 MET A CA 1
ATOM 1454 C C . MET A 1 184 ? -1.923 9.094 1.760 1.00 98.25 184 MET A C 1
ATOM 1456 O O . MET A 1 184 ? -2.657 9.724 2.517 1.00 98.25 184 MET A O 1
ATOM 1460 N N . VAL A 1 185 ? -2.419 8.372 0.749 1.00 98.38 185 VAL A N 1
ATOM 1461 C CA . VAL A 1 185 ? -3.865 8.279 0.482 1.00 98.38 185 VAL A CA 1
ATOM 1462 C C . VAL A 1 185 ? -4.601 7.564 1.616 1.00 98.38 185 VAL A C 1
ATOM 1464 O O . VAL A 1 185 ? -5.668 8.027 2.014 1.00 98.38 185 VAL A O 1
ATOM 1467 N N . VAL A 1 186 ? -4.032 6.481 2.158 1.00 98.06 186 VAL A N 1
ATOM 1468 C CA . VAL A 1 186 ? -4.606 5.761 3.308 1.00 98.06 186 VAL A CA 1
ATOM 1469 C C . VAL A 1 186 ? -4.624 6.650 4.550 1.00 98.06 186 VAL A C 1
ATOM 1471 O O . VAL A 1 186 ? -5.672 6.777 5.169 1.00 98.06 186 VAL A O 1
ATOM 1474 N N . GLN A 1 187 ? -3.519 7.333 4.863 1.00 97.81 187 GLN A N 1
ATOM 1475 C CA . GLN A 1 187 ? -3.428 8.247 6.010 1.00 97.81 187 GLN A CA 1
ATOM 1476 C C . GLN A 1 187 ? -4.463 9.370 5.948 1.00 97.81 187 GLN A C 1
ATOM 1478 O O . GLN A 1 187 ? -5.067 9.713 6.956 1.00 97.81 187 GLN A O 1
ATOM 1483 N N . GLN A 1 188 ? -4.697 9.939 4.764 1.00 98.12 188 GLN A N 1
ATOM 1484 C CA . GLN A 1 188 ? -5.714 10.980 4.609 1.00 98.12 188 GLN A CA 1
ATOM 1485 C C . GLN A 1 188 ? -7.144 10.435 4.695 1.00 98.12 188 GLN A C 1
ATOM 1487 O O . GLN A 1 188 ? -8.042 11.152 5.126 1.00 98.12 188 GLN A O 1
ATOM 1492 N N . ALA A 1 189 ? -7.377 9.203 4.236 1.00 97.50 189 ALA A N 1
ATOM 1493 C CA . ALA A 1 189 ? -8.700 8.584 4.262 1.00 97.50 189 ALA A CA 1
ATOM 1494 C C . ALA A 1 189 ? -9.095 8.067 5.655 1.00 97.50 189 ALA A C 1
ATOM 1496 O O . ALA A 1 189 ? -10.289 7.953 5.927 1.00 97.50 189 ALA A O 1
ATOM 1497 N N . PHE A 1 190 ? -8.099 7.759 6.488 1.00 95.94 190 PHE A N 1
ATOM 1498 C CA . PHE A 1 190 ? -8.228 7.122 7.797 1.00 95.94 190 PHE A CA 1
ATOM 1499 C C . PHE A 1 190 ? -7.297 7.800 8.826 1.00 95.94 190 PHE A C 1
ATOM 1501 O O . PHE A 1 190 ? -6.343 7.174 9.300 1.00 95.94 190 PHE A O 1
ATOM 1508 N N . PRO A 1 191 ? -7.506 9.097 9.134 1.00 95.25 191 PRO A N 1
ATOM 1509 C CA . PRO A 1 191 ? -6.624 9.881 10.008 1.00 95.25 191 PRO A CA 1
ATOM 1510 C C . PRO A 1 191 ? -6.549 9.368 11.454 1.00 95.25 191 PRO A C 1
ATOM 1512 O O . PRO A 1 191 ? -5.633 9.725 12.188 1.00 95.25 191 PRO A O 1
ATOM 1515 N N . GLU A 1 192 ? -7.507 8.547 11.872 1.00 92.31 192 GLU A N 1
ATOM 1516 C CA . GLU A 1 192 ? -7.573 7.922 13.189 1.00 92.31 192 GLU A CA 1
ATOM 1517 C C . GLU A 1 192 ? -6.639 6.712 13.346 1.00 92.31 192 GLU A C 1
ATOM 1519 O O . GLU A 1 192 ? -6.460 6.225 14.464 1.00 92.31 192 GLU A O 1
ATOM 1524 N N . TYR A 1 193 ? -6.044 6.224 12.252 1.00 93.25 193 TYR A N 1
ATOM 1525 C CA . TYR A 1 193 ? -5.141 5.077 12.266 1.00 93.25 193 TYR A CA 1
ATOM 1526 C C . TYR A 1 193 ? -3.677 5.496 12.091 1.00 93.25 193 TYR A C 1
ATOM 1528 O O . TYR A 1 193 ? -3.342 6.300 11.214 1.00 93.25 193 TYR A O 1
ATOM 1536 N N . LYS A 1 194 ? -2.762 4.862 12.838 1.00 94.00 194 LYS A N 1
ATOM 1537 C CA . LYS A 1 194 ? -1.342 4.848 12.443 1.00 94.00 194 LYS A CA 1
ATOM 1538 C C . LYS A 1 194 ? -1.247 4.025 11.160 1.00 94.00 194 LYS A C 1
ATOM 1540 O O . LYS A 1 194 ? -1.729 2.900 11.113 1.00 94.00 194 LYS A O 1
ATOM 1545 N N . VAL A 1 195 ? -0.640 4.562 10.105 1.00 95.38 195 VAL A N 1
ATOM 1546 C CA . VAL A 1 195 ? -0.463 3.815 8.851 1.00 95.38 195 VAL A CA 1
ATOM 1547 C C . VAL A 1 195 ? 1.006 3.503 8.650 1.00 95.38 195 VAL A C 1
ATOM 1549 O O . VAL A 1 195 ? 1.827 4.414 8.526 1.00 95.38 195 VAL A O 1
ATOM 1552 N N . THR A 1 196 ? 1.317 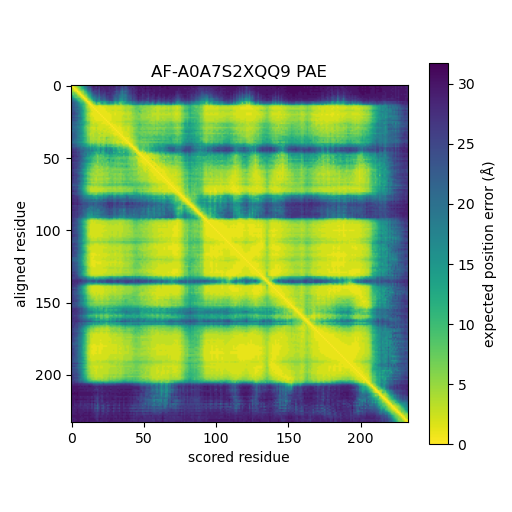2.221 8.516 1.00 95.00 196 THR A N 1
ATOM 1553 C CA . THR A 1 196 ? 2.654 1.720 8.193 1.00 95.00 196 THR A CA 1
ATOM 1554 C C . THR A 1 196 ? 2.613 1.049 6.830 1.00 95.00 196 THR A C 1
ATOM 1556 O O . THR A 1 196 ? 1.647 0.367 6.500 1.00 95.00 196 THR A O 1
ATOM 1559 N N . ALA A 1 197 ? 3.637 1.253 6.003 1.00 94.25 197 ALA A N 1
ATOM 1560 C CA . ALA A 1 197 ? 3.644 0.728 4.644 1.00 94.25 197 ALA A CA 1
ATOM 1561 C C . ALA A 1 197 ? 4.879 -0.129 4.358 1.00 94.25 197 ALA A C 1
ATOM 1563 O O . ALA A 1 197 ? 5.979 0.206 4.790 1.00 94.25 197 ALA A O 1
ATOM 1564 N N . TRP A 1 198 ? 4.689 -1.212 3.607 1.00 91.75 198 TRP A N 1
ATOM 1565 C CA . TRP A 1 198 ? 5.696 -2.241 3.360 1.00 91.75 198 TRP A CA 1
ATOM 1566 C C . TRP A 1 198 ? 5.790 -2.540 1.868 1.00 91.75 198 TRP A C 1
ATOM 1568 O O . TRP A 1 198 ? 4.781 -2.575 1.158 1.00 91.75 198 TRP A O 1
ATOM 1578 N N . LEU A 1 199 ? 7.008 -2.806 1.401 1.00 89.81 199 LEU A N 1
ATOM 1579 C CA . LEU A 1 199 ? 7.261 -3.310 0.057 1.00 89.81 199 LEU A CA 1
ATOM 1580 C C . LEU A 1 199 ? 7.539 -4.815 0.138 1.00 89.81 199 LEU A C 1
ATOM 1582 O O . LEU A 1 199 ? 8.569 -5.242 0.651 1.00 89.81 199 LEU A O 1
ATOM 1586 N N . VAL A 1 200 ? 6.606 -5.615 -0.364 1.00 88.19 200 VAL A N 1
ATOM 1587 C CA . VAL A 1 200 ? 6.584 -7.075 -0.252 1.00 88.19 200 VAL A CA 1
ATOM 1588 C C . VAL A 1 200 ? 7.210 -7.681 -1.509 1.00 88.19 200 VAL A C 1
ATOM 1590 O O . VAL A 1 200 ? 6.701 -7.507 -2.618 1.00 88.19 200 VAL A O 1
ATOM 1593 N N . MET A 1 201 ? 8.346 -8.364 -1.353 1.00 86.56 201 MET A N 1
ATOM 1594 C CA . MET A 1 201 ? 9.187 -8.840 -2.459 1.00 86.56 201 MET A CA 1
ATOM 1595 C C . MET A 1 201 ? 9.768 -10.232 -2.173 1.00 86.56 201 MET A C 1
ATOM 1597 O O . MET A 1 201 ? 10.133 -10.497 -1.027 1.00 86.56 201 MET A O 1
ATOM 1601 N N . PRO A 1 202 ? 9.936 -11.102 -3.191 1.00 84.62 202 PRO A N 1
ATOM 1602 C CA . PRO A 1 202 ? 10.642 -12.372 -3.030 1.00 84.62 202 PRO A CA 1
ATOM 1603 C C . PRO A 1 202 ? 12.075 -12.178 -2.526 1.00 84.62 202 PRO A C 1
ATOM 1605 O O . PRO A 1 202 ? 12.828 -11.387 -3.099 1.00 84.62 202 PRO A O 1
ATOM 1608 N N . ASP A 1 203 ? 12.470 -12.926 -1.500 1.00 85.81 203 ASP A N 1
ATOM 1609 C CA . ASP A 1 203 ? 13.828 -12.900 -0.955 1.00 85.81 203 ASP A CA 1
ATOM 1610 C C . ASP A 1 203 ? 14.693 -14.018 -1.557 1.00 85.81 203 ASP A C 1
ATOM 1612 O O . ASP A 1 203 ? 14.441 -15.205 -1.352 1.00 85.81 203 ASP A O 1
ATOM 1616 N N . LYS A 1 204 ? 15.754 -13.642 -2.275 1.00 83.81 204 LYS A N 1
ATOM 1617 C CA . LYS A 1 204 ? 16.724 -14.565 -2.884 1.00 83.81 204 LYS A CA 1
ATOM 1618 C C . LYS A 1 204 ? 17.525 -15.361 -1.861 1.00 83.81 204 LYS A C 1
ATOM 1620 O O . LYS A 1 204 ? 18.070 -16.405 -2.212 1.00 83.81 204 LYS A O 1
ATOM 1625 N N . ALA A 1 205 ? 17.642 -14.872 -0.629 1.00 82.25 205 ALA A N 1
ATOM 1626 C CA . ALA A 1 205 ? 18.338 -15.586 0.433 1.00 82.25 205 ALA A CA 1
ATOM 1627 C C . ALA A 1 205 ? 17.560 -16.810 0.933 1.00 82.25 205 ALA A C 1
ATOM 1629 O O . ALA A 1 205 ? 18.138 -17.685 1.578 1.00 82.25 205 ALA A O 1
ATOM 1630 N N . LYS A 1 206 ? 16.253 -16.878 0.659 1.00 77.38 206 LYS A N 1
ATOM 1631 C CA . LYS A 1 206 ? 15.368 -17.944 1.122 1.00 77.38 206 LYS A CA 1
ATOM 1632 C C . LYS A 1 206 ? 15.154 -18.942 -0.016 1.00 77.38 206 LYS A C 1
ATOM 1634 O O . LYS A 1 206 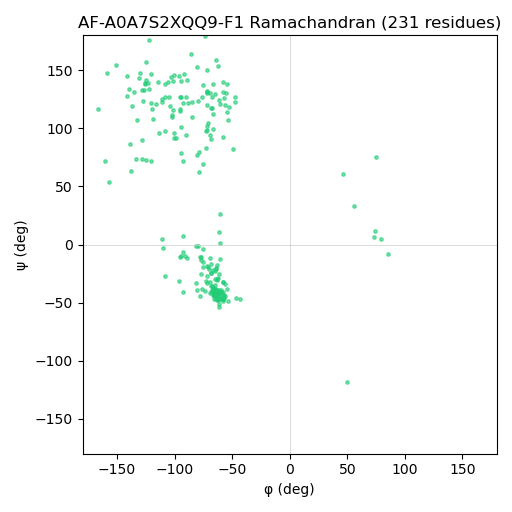? 14.309 -18.751 -0.881 1.00 77.38 206 LYS A O 1
ATOM 1639 N N . THR A 1 207 ? 15.940 -20.016 -0.016 1.00 57.88 207 THR A N 1
ATOM 1640 C CA . THR A 1 207 ? 15.883 -21.088 -1.030 1.00 57.88 207 THR A CA 1
ATOM 1641 C C . THR A 1 207 ? 14.999 -22.272 -0.632 1.00 57.88 207 THR A C 1
ATOM 1643 O O . THR A 1 207 ? 14.697 -23.111 -1.476 1.00 57.88 207 THR A O 1
ATOM 1646 N N . ASN A 1 208 ? 14.541 -22.343 0.623 1.00 50.72 208 ASN A N 1
ATOM 1647 C CA . ASN A 1 208 ? 13.657 -23.413 1.084 1.00 50.72 208 ASN A CA 1
ATOM 1648 C C . ASN A 1 208 ? 12.186 -23.034 0.900 1.00 50.72 208 ASN A C 1
ATOM 1650 O O . ASN A 1 208 ? 11.561 -22.443 1.778 1.00 50.72 208 ASN A O 1
ATOM 1654 N N . SER A 1 209 ? 11.614 -23.455 -0.225 1.00 43.97 209 SER A N 1
ATOM 1655 C CA . SER A 1 209 ? 10.171 -23.638 -0.375 1.00 43.97 209 SER A CA 1
ATOM 1656 C C . SER A 1 209 ? 9.746 -24.922 0.347 1.00 43.97 209 SER A C 1
ATOM 1658 O O . SER A 1 209 ? 9.410 -25.914 -0.288 1.00 43.97 209 SER A O 1
ATOM 1660 N N . GLN A 1 210 ? 9.799 -24.941 1.680 1.00 38.59 210 GLN A N 1
ATOM 1661 C CA . GLN A 1 210 ? 9.057 -25.942 2.446 1.00 38.59 210 GLN A CA 1
ATOM 1662 C C . GLN A 1 210 ? 7.723 -25.316 2.839 1.00 38.59 210 GLN A C 1
ATOM 1664 O O . GLN A 1 210 ? 7.651 -24.494 3.744 1.00 38.59 210 GLN A O 1
ATOM 1669 N N . ILE A 1 211 ? 6.670 -25.673 2.110 1.00 39.50 211 ILE A N 1
ATOM 1670 C CA . ILE A 1 211 ? 5.297 -25.521 2.592 1.00 39.50 211 ILE A CA 1
ATOM 1671 C C . ILE A 1 211 ? 5.048 -26.789 3.417 1.00 39.50 211 ILE A C 1
ATOM 1673 O O . ILE A 1 211 ? 5.065 -27.879 2.844 1.00 39.50 211 ILE A O 1
ATOM 1677 N N . PRO A 1 212 ? 4.944 -26.675 4.751 1.00 37.66 212 PRO A N 1
ATOM 1678 C CA . PRO A 1 212 ? 3.708 -26.184 5.362 1.00 37.66 212 PRO A CA 1
ATOM 1679 C C . PRO A 1 212 ? 3.933 -25.059 6.392 1.00 37.66 212 PRO A C 1
ATOM 1681 O O . PRO A 1 212 ? 4.927 -25.054 7.107 1.00 37.66 212 PRO A O 1
ATOM 1684 N N . ASN A 1 213 ? 2.965 -24.137 6.498 1.00 38.50 213 ASN A N 1
ATOM 1685 C CA . ASN A 1 213 ? 2.966 -22.915 7.332 1.00 38.50 213 ASN A CA 1
ATOM 1686 C C . ASN A 1 213 ? 3.853 -21.759 6.822 1.00 38.50 213 ASN A C 1
ATOM 1688 O O . ASN A 1 213 ? 4.892 -21.415 7.378 1.00 38.50 213 ASN A O 1
ATOM 1692 N N . LEU A 1 214 ? 3.333 -21.107 5.777 1.00 40.31 214 LEU A N 1
ATOM 1693 C CA . LEU A 1 214 ? 3.865 -20.018 4.940 1.00 40.31 214 LEU A CA 1
ATOM 1694 C C . LEU A 1 214 ? 4.186 -18.675 5.656 1.00 40.31 214 LEU A C 1
ATOM 1696 O O . LEU A 1 214 ? 4.455 -17.676 4.993 1.00 40.31 214 LEU A O 1
ATOM 1700 N N . ASN A 1 215 ? 4.189 -18.625 6.990 1.00 38.44 215 ASN A N 1
ATOM 1701 C CA . ASN A 1 215 ? 4.287 -17.382 7.777 1.00 38.44 215 ASN A CA 1
ATOM 1702 C C . ASN A 1 215 ? 5.699 -16.759 7.827 1.00 38.44 215 ASN A C 1
ATOM 1704 O O . ASN A 1 215 ? 5.882 -15.689 8.400 1.00 38.44 215 ASN A O 1
ATOM 1708 N N . THR A 1 216 ? 6.715 -17.397 7.242 1.00 38.91 216 THR A N 1
ATOM 1709 C CA . THR A 1 216 ? 8.134 -17.015 7.401 1.00 38.91 216 THR A CA 1
ATOM 1710 C C . THR A 1 216 ? 8.801 -16.419 6.157 1.00 38.91 216 THR A C 1
ATOM 1712 O O . THR A 1 216 ? 9.956 -16.003 6.244 1.00 38.91 216 THR A O 1
ATOM 1715 N N . LEU A 1 217 ? 8.115 -16.335 5.008 1.00 38.81 217 LEU A N 1
ATOM 1716 C CA . LEU A 1 217 ? 8.716 -15.832 3.755 1.00 38.81 217 LEU A CA 1
ATOM 1717 C C . LEU A 1 217 ? 8.574 -14.323 3.528 1.00 38.81 217 LEU A C 1
ATOM 1719 O O . LEU A 1 217 ? 9.238 -13.779 2.648 1.00 38.81 217 LEU A O 1
ATOM 1723 N N . PHE A 1 218 ? 7.770 -13.637 4.336 1.00 38.12 218 PHE A N 1
ATOM 1724 C CA . PHE A 1 21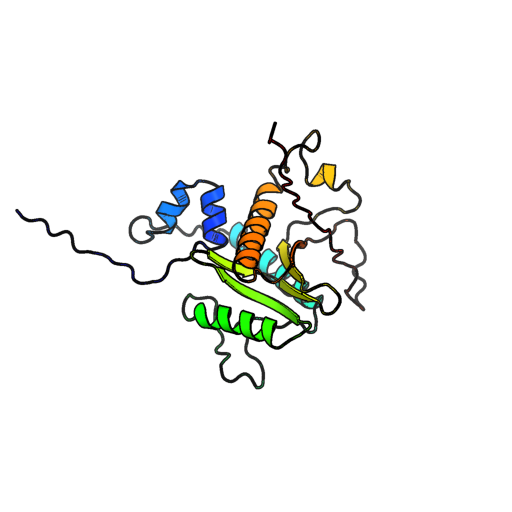8 ? 7.635 -12.187 4.277 1.00 38.12 218 PHE A CA 1
ATOM 1725 C C . PHE A 1 218 ? 7.837 -11.616 5.672 1.00 38.12 218 PHE A C 1
ATOM 1727 O O . PHE A 1 218 ? 6.904 -11.495 6.460 1.00 38.12 218 PHE A O 1
ATOM 1734 N N . GLN A 1 219 ? 9.090 -11.292 5.991 1.00 43.47 219 GLN A N 1
ATOM 1735 C CA . GLN A 1 219 ? 9.371 -10.459 7.149 1.00 43.47 219 GLN A CA 1
ATOM 1736 C C . GLN A 1 219 ? 9.134 -8.996 6.788 1.00 43.47 219 GLN A C 1
ATOM 1738 O O . GLN A 1 219 ? 9.693 -8.442 5.844 1.00 43.47 219 GLN A O 1
ATOM 1743 N N . LYS A 1 220 ? 8.257 -8.410 7.586 1.00 35.97 220 LYS A N 1
ATOM 1744 C CA . LYS A 1 220 ? 7.978 -6.994 7.734 1.00 35.97 220 LYS A CA 1
ATOM 1745 C C . LYS A 1 220 ? 9.301 -6.219 8.014 1.00 35.97 220 LYS A C 1
ATOM 1747 O O . LYS A 1 220 ? 9.893 -6.429 9.064 1.00 35.97 220 LYS A O 1
ATOM 1752 N N . SER A 1 221 ? 9.728 -5.275 7.150 1.00 35.25 221 SER A N 1
ATOM 1753 C CA . SER A 1 221 ? 10.615 -4.123 7.501 1.00 35.25 221 SER A CA 1
ATOM 1754 C C . SER A 1 221 ? 9.875 -2.764 7.658 1.00 35.25 221 SER A C 1
ATOM 1756 O O . SER A 1 221 ? 9.338 -2.250 6.672 1.00 35.25 221 SER A O 1
ATOM 1758 N N . GLU A 1 222 ? 9.790 -2.214 8.881 1.00 32.59 222 GLU A N 1
ATOM 1759 C CA . GLU A 1 222 ? 9.075 -0.953 9.163 1.00 32.59 222 GLU A CA 1
ATOM 1760 C C . GLU A 1 222 ? 9.874 0.185 8.524 1.00 32.59 222 GLU A C 1
ATOM 1762 O O . GLU A 1 222 ? 11.097 0.238 8.658 1.00 32.59 222 GLU A O 1
ATOM 1767 N N . VAL A 1 223 ? 9.208 1.055 7.762 1.00 37.78 223 VAL A N 1
ATOM 1768 C CA . VAL A 1 223 ? 9.846 2.248 7.197 1.00 37.78 223 VAL A CA 1
ATOM 1769 C C . VAL A 1 223 ? 9.302 3.455 7.941 1.00 37.78 223 VAL A C 1
ATOM 1771 O O . VAL A 1 223 ? 8.208 3.946 7.630 1.00 37.78 223 VAL A O 1
ATOM 1774 N N . ASP A 1 224 ? 10.080 3.907 8.919 1.00 36.22 224 ASP A N 1
ATOM 1775 C CA . ASP A 1 224 ? 9.836 5.164 9.609 1.00 36.22 224 ASP A CA 1
ATOM 1776 C C . ASP A 1 224 ? 10.159 6.338 8.685 1.00 36.22 224 ASP A C 1
ATOM 1778 O O . ASP A 1 224 ? 11.203 6.392 8.030 1.00 36.22 224 ASP A O 1
ATOM 1782 N N . PHE A 1 225 ? 9.222 7.275 8.610 1.00 38.75 225 PHE A N 1
ATOM 1783 C CA . PHE A 1 225 ? 9.405 8.561 7.951 1.00 38.75 225 PHE A CA 1
ATOM 1784 C C . PHE A 1 225 ? 9.165 9.636 9.004 1.00 38.75 225 PHE A C 1
ATOM 1786 O O . PHE A 1 225 ? 8.140 10.315 8.965 1.00 38.75 225 PHE A O 1
ATOM 1793 N N . ASP A 1 226 ? 10.102 9.777 9.938 1.00 35.62 226 ASP A N 1
ATOM 1794 C CA . ASP A 1 226 ? 10.155 10.962 10.785 1.00 35.62 226 ASP A CA 1
ATOM 1795 C C . ASP A 1 226 ? 10.627 12.138 9.930 1.00 35.62 226 ASP A C 1
ATOM 1797 O O . ASP A 1 226 ? 11.802 12.280 9.582 1.00 35.62 226 ASP A O 1
ATOM 1801 N N . LEU A 1 227 ? 9.672 12.978 9.541 1.00 39.72 227 LEU A N 1
ATOM 1802 C CA . LEU A 1 227 ? 9.944 14.355 9.153 1.00 39.72 227 LEU A CA 1
ATOM 1803 C C . LEU A 1 227 ? 9.776 15.213 10.402 1.00 39.72 227 LEU A C 1
ATOM 1805 O O . LEU A 1 227 ? 8.800 15.947 10.520 1.00 39.72 227 LEU A O 1
ATOM 1809 N N . ASP A 1 228 ? 10.720 15.090 11.331 1.00 36.38 228 ASP A N 1
ATOM 1810 C CA . ASP A 1 228 ? 10.750 15.968 12.492 1.00 36.38 228 ASP A CA 1
ATOM 1811 C C . ASP A 1 228 ? 11.291 17.348 12.108 1.00 36.38 228 ASP A C 1
ATOM 1813 O O . ASP A 1 228 ? 12.362 17.516 11.513 1.00 36.38 228 ASP A O 1
ATOM 1817 N N . GLU A 1 229 ? 10.484 18.345 12.461 1.00 45.88 229 GLU A N 1
ATOM 1818 C CA . GLU A 1 229 ? 10.743 19.771 12.377 1.00 45.88 229 GLU A CA 1
ATOM 1819 C C . GLU A 1 229 ? 12.050 20.141 13.091 1.00 45.88 229 GLU A C 1
ATOM 1821 O O . GLU A 1 229 ? 12.105 20.232 14.315 1.00 45.88 229 GLU A O 1
ATOM 1826 N N . LYS A 1 230 ? 13.100 20.472 12.335 1.00 39.00 230 LYS A N 1
ATOM 1827 C CA . LYS A 1 230 ? 14.185 21.327 12.838 1.00 39.00 230 LYS A CA 1
ATOM 1828 C C . LYS A 1 230 ? 14.643 22.329 11.788 1.00 39.00 230 LYS A C 1
ATOM 183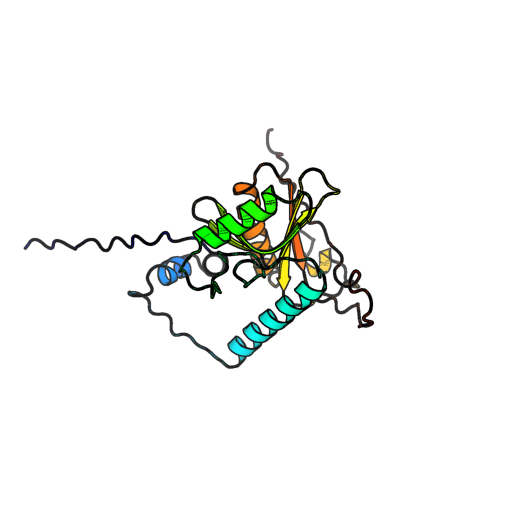0 O O . LYS A 1 230 ? 15.618 22.109 11.080 1.00 39.00 230 LYS A O 1
ATOM 1835 N N . SER A 1 231 ? 13.952 23.465 11.759 1.00 33.34 231 SER A N 1
ATOM 1836 C CA . SER A 1 231 ? 14.582 24.772 11.535 1.00 33.34 231 SER A CA 1
ATOM 1837 C C . SER A 1 231 ? 13.651 25.888 12.022 1.00 33.34 231 SER A C 1
ATOM 1839 O O . SER A 1 231 ? 13.034 26.608 11.235 1.00 33.34 231 SER A O 1
ATOM 1841 N N . ARG A 1 232 ? 13.522 25.999 13.346 1.00 37.91 232 ARG A N 1
ATOM 1842 C CA . ARG A 1 232 ? 13.364 27.290 14.015 1.00 37.91 232 ARG A CA 1
ATOM 1843 C C . ARG A 1 232 ? 14.617 27.499 14.848 1.00 37.91 232 ARG A C 1
ATOM 1845 O O . ARG A 1 232 ? 14.715 26.939 15.930 1.00 37.91 232 ARG A O 1
ATOM 1852 N N . GLU A 1 233 ? 15.549 28.230 14.262 1.00 38.06 233 GLU A N 1
ATOM 1853 C CA . GLU A 1 233 ? 16.460 29.199 14.876 1.00 38.06 233 GLU A CA 1
ATOM 1854 C C . GLU A 1 233 ? 17.033 30.050 13.740 1.00 38.06 233 GLU A C 1
ATOM 1856 O O . GLU A 1 233 ? 17.405 29.463 12.695 1.00 38.06 233 GLU A O 1
#

Solvent-accessible surface area (backbone atoms only — not comparable to full-atom values): 14067 Å² total; per-residue (Å²): 134,89,79,81,79,77,82,82,77,75,81,67,88,74,55,54,27,66,72,49,49,56,42,27,75,76,38,60,67,53,37,59,40,71,73,36,51,89,85,39,69,75,81,81,77,80,43,73,67,57,52,51,54,53,50,45,45,49,50,47,51,59,54,55,48,66,63,39,82,84,44,43,56,62,44,50,70,50,93,92,46,93,78,42,56,72,52,63,90,60,86,86,52,60,65,58,40,29,49,53,39,50,51,53,59,68,81,35,71,52,46,42,29,28,48,29,28,47,57,33,92,59,33,36,41,64,36,56,30,35,32,36,47,71,89,45,89,51,34,35,42,40,34,41,75,42,69,62,65,48,50,76,85,47,60,60,59,74,66,47,22,31,89,89,67,79,42,65,22,78,96,44,39,69,58,52,53,52,48,50,52,49,46,52,41,48,37,68,56,39,73,86,36,50,70,46,50,37,80,44,45,52,43,69,68,64,80,78,87,68,80,79,79,66,76,76,74,70,79,87,64,87,66,85,80,84,82,73,90,80,84,90,126

Radius of gyration: 20.23 Å; Cα contacts (8 Å, |Δi|>4): 289; chains: 1; bounding box: 52×61×55 Å

Secondary structure (DSSP, 8-state):
-----------S---EEHHHHHHHHH-THHHHHHH-TTTS-------HHHHHHHHHHHHHHHHHHTT-TT-EETTS--TT-TT-----SSGGGHHHHHHHHHHHHHH-SSEEEEEEEEEETTEEEEEEEEEE-SSSTTEEEEEEE-S--B-TTS-HHHHHB-GGGSSB-TTTHHHHHHHHHHHHHHHHH-TTSEEEEEEE--BTT------S--TTS----------------

Foldseek 3Di:
DDDPPDDPPPVDQAACELVLLLLCVVPVVSNVLVVCCVVNPDDPPPDPVVVVQVVLVVVQLVVVVVLVVQAAEQLDDDPPDPPNDNPPVPPPCLPVLQVVLVCVLVVDLWHKYAQRWFADDRHIYRQRIWIHDNPDQQAIEGEHEDADEDAPVDDPLPVQPDPPSPHGDPVCVSVCSSQVSVQVRCCNRCVSHHYWYYYFYFHPNDPDPDDDPPNPRGDDDTDDDPPDDPDDD

Mean predicted aligned error: 11.83 Å

Sequence (233 aa):
VRMTGSCVKSTARRYLTKSLFKKACSCPHKLVYSLDPQKYPVKEERGTLMKSLADDGRKIGAYSRLLYPNGVAIGEQRPGHKNSTFLTGRHDNLDALVEETRSLLNDNSEITIFEGAVRSGPYLIRADILTKSSDTNNELHLMEVKAKSWDSRKDQNETLLGKRGKSIQANYRPYIQDVAFQKMVVQQAFPEYKVTAWLVMPDKAKTNSQIPNLNTLFQKSEVDFDLDEKSRE

Organism: NCBI:txid420275